Protein AF-A0A1V5PJY4-F1 (afdb_monomer_lite)

pLDDT: mean 82.89, std 11.98, range [41.44, 97.06]

Foldseek 3Di:
DCLCVVLVHDDDDPPDDPVSVVVSVVSVVVVVVCVVCVLVVLLVVLLVLLCLLQVHDSVCQLPPQLLLLVVCQVPDPDPLLNLLSVLSNDPVDDPSVSSQSNLCSLLVHGSVPDDPVSSVSSSVSSNVSSVVSLVSSVPPPPPPRPPFWDWDWDWDQDPVRDIDIHIDTHGPVCVVVVVVVVVVVCVVCVPPPVVVVVVVNVVCCVVRVVD

Secondary structure (DSSP, 8-state):
--HHHHTT-PPP-TT--HHHHHHHHHHHHHHHHHHHHHHHHHHHHHHHHHHHHHT--TTTHHHHHHHHHHTTTTT--SHHHHHHHHHHT--SS-HHHHHHHHHHHHHTS-GGG--HHHHHHHHHHHHHHHHHHHHHHHT-TT---SSSEEEEEEEEE-TTS-EEEEEEEEEHHHHHHHHHHHHHHHHHHTT-HHHHHHHHHHHHHHHHT--

Radius of gyration: 24.3 Å; chains: 1; bounding box: 60×33×75 Å

Sequence (211 aa):
MEIPKALGFPAIDENLEEEKIKSFKDKLVKTIQELNTAYEKLISECRQYICNAFSIESSELKQRFPMRARFLQDKCVERHLTRVVFAAMDDNQDEKGWLEGLVMVISDKPASSWSDEDLLVFENNLAHLSRKFINLEALQKNYSPGDGFDVRRITLTRPDGTEVNQMVWIEEKYKKDADNIIEEILKKTGGNKQLHQTLIAGLAEKILKSV

Structure (mmCIF, N/CA/C/O backbone):
data_AF-A0A1V5PJY4-F1
#
_entry.id   AF-A0A1V5PJY4-F1
#
loop_
_atom_site.group_PDB
_atom_site.id
_atom_site.type_symbol
_atom_site.label_atom_id
_atom_site.label_alt_id
_atom_site.label_comp_id
_atom_site.label_asym_id
_atom_site.label_entity_id
_atom_site.label_seq_id
_atom_site.pdbx_PDB_ins_code
_atom_site.Cartn_x
_atom_site.Cartn_y
_atom_site.Cartn_z
_atom_site.occupancy
_atom_site.B_iso_or_equiv
_atom_site.auth_seq_id
_atom_site.auth_comp_id
_atom_site.auth_asym_id
_atom_site.auth_atom_id
_atom_site.pdbx_PDB_model_num
AT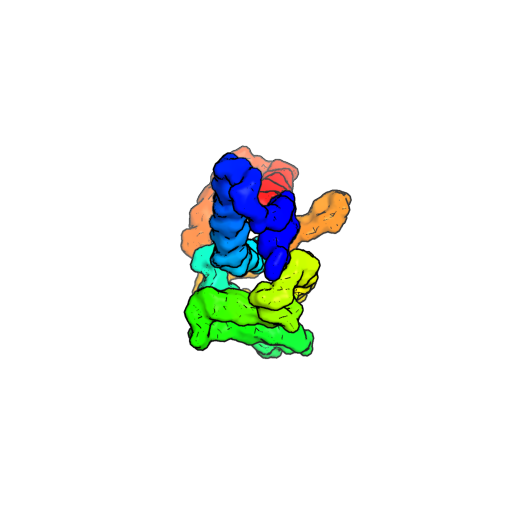OM 1 N N . MET A 1 1 ? -24.476 -4.424 33.244 1.00 48.31 1 MET A N 1
ATOM 2 C CA . MET A 1 1 ? -23.615 -4.502 34.448 1.00 48.31 1 MET A CA 1
ATOM 3 C C . MET A 1 1 ? -22.204 -5.056 34.153 1.00 48.31 1 MET A C 1
ATOM 5 O O . MET A 1 1 ? -21.526 -5.471 35.081 1.00 48.31 1 MET A O 1
ATOM 9 N N . GLU A 1 2 ? -21.699 -5.029 32.908 1.00 63.69 2 GLU A N 1
ATOM 10 C CA . GLU A 1 2 ? -20.466 -5.777 32.558 1.00 63.69 2 GLU A CA 1
ATOM 11 C C . GLU A 1 2 ? -19.230 -4.929 32.224 1.00 63.69 2 GLU A C 1
ATOM 13 O O . GLU A 1 2 ? -18.128 -5.463 32.168 1.00 63.69 2 GLU A O 1
ATOM 18 N N . ILE A 1 3 ? -19.371 -3.608 32.076 1.00 67.56 3 ILE A N 1
ATOM 19 C CA . ILE A 1 3 ? -18.264 -2.719 31.678 1.00 67.56 3 ILE A CA 1
ATOM 20 C C . ILE A 1 3 ? -17.086 -2.742 32.680 1.00 67.56 3 ILE A C 1
ATOM 22 O O . ILE A 1 3 ? -15.944 -2.825 32.227 1.00 67.56 3 ILE A O 1
ATOM 26 N N . PRO A 1 4 ? -17.299 -2.760 34.018 1.00 71.12 4 PRO A N 1
ATOM 27 C CA . PRO A 1 4 ? -16.194 -2.899 34.973 1.00 71.12 4 PRO A CA 1
ATOM 28 C C . PRO A 1 4 ? -15.407 -4.198 34.792 1.00 71.12 4 PRO A C 1
ATOM 30 O O . PRO A 1 4 ? -14.181 -4.167 34.704 1.00 71.12 4 PRO A O 1
ATOM 33 N N . LYS A 1 5 ? -16.113 -5.324 34.627 1.00 74.75 5 LYS A N 1
ATOM 34 C CA . LYS A 1 5 ? -15.497 -6.641 34.425 1.00 74.75 5 LYS A CA 1
ATOM 35 C C . LYS A 1 5 ? -14.733 -6.721 33.103 1.00 74.75 5 LYS A C 1
ATOM 37 O O . LYS A 1 5 ? -13.628 -7.250 33.089 1.00 74.75 5 LYS A O 1
ATOM 42 N N . ALA A 1 6 ? -15.275 -6.149 32.026 1.00 72.44 6 ALA A N 1
ATOM 43 C CA . ALA A 1 6 ? -14.613 -6.092 30.720 1.00 72.44 6 ALA A CA 1
ATOM 44 C C . ALA A 1 6 ? -13.295 -5.294 30.750 1.00 72.44 6 ALA A C 1
ATOM 46 O O . ALA A 1 6 ? -12.365 -5.605 30.014 1.00 72.44 6 ALA A O 1
ATOM 47 N N . LEU A 1 7 ? -13.180 -4.301 31.639 1.00 72.31 7 LEU A N 1
ATOM 48 C CA . LEU A 1 7 ? -11.957 -3.511 31.835 1.00 72.31 7 LEU A CA 1
ATOM 49 C C . LEU A 1 7 ? -10.981 -4.125 32.861 1.00 72.31 7 LEU A C 1
ATOM 51 O O . LEU A 1 7 ? -9.891 -3.577 33.088 1.00 72.31 7 LEU A O 1
ATOM 55 N N . GLY A 1 8 ? -11.342 -5.276 33.441 1.00 74.75 8 GLY A N 1
ATOM 56 C CA . GLY A 1 8 ? -10.551 -6.013 34.428 1.00 74.75 8 GLY A CA 1
ATOM 57 C C . GLY A 1 8 ? -10.740 -5.545 35.873 1.00 74.75 8 GLY A C 1
ATOM 58 O O . GLY A 1 8 ? -9.892 -5.838 36.712 1.00 74.75 8 GLY A O 1
ATOM 59 N N . PHE A 1 9 ? -11.816 -4.814 36.173 1.00 74.25 9 PHE A N 1
ATOM 60 C CA . PHE A 1 9 ? -12.126 -4.331 37.518 1.00 74.25 9 PHE A CA 1
ATOM 61 C C . PHE A 1 9 ? -13.255 -5.144 38.174 1.00 74.25 9 PHE A C 1
ATOM 63 O O . PHE A 1 9 ? -14.155 -5.638 37.482 1.00 74.25 9 PHE A O 1
ATOM 70 N N . PRO A 1 10 ? -13.243 -5.278 39.516 1.00 71.31 10 PRO A N 1
ATOM 71 C CA . PRO A 1 10 ? -14.382 -5.814 40.254 1.00 71.31 10 PRO A CA 1
ATOM 72 C C . PRO A 1 10 ? -15.626 -4.932 40.058 1.00 71.31 10 PRO A C 1
ATOM 74 O O . PRO A 1 10 ? -15.541 -3.795 39.589 1.00 71.31 10 PRO A O 1
ATOM 77 N N . ALA A 1 11 ? -16.801 -5.470 40.395 1.00 72.75 11 ALA A N 1
ATOM 78 C CA . ALA A 1 11 ? -18.030 -4.682 40.378 1.00 72.75 11 ALA A CA 1
ATOM 79 C C . ALA A 1 11 ? -17.861 -3.457 41.289 1.00 72.75 11 ALA A C 1
ATOM 81 O O . ALA A 1 11 ? -17.343 -3.579 42.395 1.00 72.75 11 ALA A O 1
ATOM 82 N N . ILE A 1 12 ? -18.262 -2.286 40.796 1.00 68.12 12 ILE A N 1
ATOM 83 C CA . ILE A 1 12 ? -18.193 -1.047 41.571 1.00 68.12 12 ILE A CA 1
ATOM 84 C C . ILE A 1 12 ? -19.242 -1.153 42.682 1.00 68.12 12 ILE A C 1
ATOM 86 O O . ILE A 1 12 ? -20.429 -1.281 42.379 1.00 68.12 12 ILE A O 1
ATOM 90 N N . ASP A 1 13 ? -18.799 -1.132 43.936 1.00 71.50 13 ASP A N 1
ATOM 91 C CA . ASP A 1 13 ? -19.643 -1.090 45.131 1.00 71.50 13 ASP A CA 1
ATOM 92 C C . ASP A 1 13 ? -19.380 0.193 45.944 1.00 71.50 13 ASP A C 1
ATOM 94 O O . ASP A 1 13 ? -18.481 0.974 45.625 1.00 71.50 13 ASP A O 1
ATOM 98 N N . GLU A 1 14 ? -20.189 0.437 46.977 1.00 65.44 14 GLU A N 1
ATOM 99 C CA . GLU A 1 14 ? -20.082 1.629 47.836 1.00 65.44 14 GLU A CA 1
ATOM 100 C C . GLU A 1 14 ? -18.819 1.641 48.728 1.00 65.44 14 GLU A C 1
ATOM 102 O O . GLU A 1 14 ? -18.505 2.673 49.314 1.00 65.44 14 GLU A O 1
ATOM 107 N N . ASN A 1 15 ? -18.070 0.532 48.805 1.00 66.19 15 ASN A N 1
ATOM 108 C CA . ASN A 1 15 ? -16.853 0.378 49.612 1.00 66.19 15 ASN A CA 1
ATOM 109 C C . ASN A 1 15 ? -15.565 0.393 48.768 1.00 66.19 15 ASN A C 1
ATOM 111 O O . ASN A 1 15 ? -14.482 0.076 49.273 1.00 66.19 15 ASN A O 1
ATOM 115 N N . LEU A 1 16 ? -15.655 0.736 47.481 1.00 67.12 16 LEU A N 1
ATOM 116 C CA . LEU A 1 16 ? -14.504 0.737 46.590 1.00 67.12 16 LEU A CA 1
ATOM 117 C C . LEU A 1 16 ? -13.557 1.898 46.928 1.00 67.12 16 LEU A C 1
ATOM 119 O O . LEU A 1 16 ? -13.953 3.062 46.932 1.00 67.12 16 LEU A O 1
ATOM 123 N N . GLU A 1 17 ? -12.284 1.577 47.162 1.00 77.81 17 GLU A N 1
ATOM 124 C CA . GLU A 1 17 ? -11.230 2.571 47.393 1.00 77.81 17 GLU A CA 1
ATOM 125 C C . GLU A 1 17 ? -11.208 3.627 46.276 1.00 77.81 17 GLU A C 1
ATOM 127 O O . GLU A 1 17 ? -11.242 3.305 45.083 1.00 77.81 17 GLU A O 1
ATOM 132 N N . GLU A 1 18 ? -11.084 4.895 46.667 1.00 75.69 18 GLU A N 1
ATOM 133 C CA . GLU A 1 18 ? -11.098 6.057 45.768 1.00 75.69 18 GLU A CA 1
ATOM 134 C C . GLU A 1 18 ? -10.044 5.941 44.644 1.00 75.69 18 GLU A C 1
ATOM 136 O O . GLU A 1 18 ? -10.269 6.338 43.497 1.00 75.69 18 GLU A O 1
ATOM 141 N N . GLU A 1 19 ? -8.916 5.292 44.943 1.00 78.62 19 GLU A N 1
ATOM 142 C CA . GLU A 1 19 ? -7.826 5.009 44.006 1.00 78.62 19 GLU A CA 1
ATOM 143 C C . GLU A 1 19 ? -8.228 4.004 42.904 1.00 78.62 19 GLU A C 1
ATOM 145 O O . GLU A 1 19 ? -7.882 4.185 41.732 1.00 78.62 19 GLU A O 1
ATOM 150 N N . LYS A 1 20 ? -9.046 2.992 43.234 1.00 76.44 20 LYS A N 1
ATOM 151 C CA . LYS A 1 20 ? -9.594 2.021 42.265 1.00 76.44 20 LYS A CA 1
ATOM 152 C C . LYS A 1 20 ? -10.660 2.651 41.373 1.00 76.44 20 LYS A C 1
ATOM 154 O O . LYS A 1 20 ? -10.699 2.353 40.180 1.00 76.44 20 LYS A O 1
ATOM 159 N N . ILE A 1 21 ? -11.476 3.557 41.917 1.00 79.56 21 ILE A N 1
ATOM 160 C CA . ILE A 1 21 ? -12.458 4.332 41.141 1.00 79.56 21 ILE A CA 1
ATOM 161 C C . ILE A 1 21 ? -11.741 5.232 40.127 1.00 79.56 21 ILE A C 1
ATOM 163 O O . ILE A 1 21 ? -12.130 5.288 38.956 1.00 79.56 21 ILE A O 1
ATOM 167 N N . LYS A 1 22 ? -10.659 5.897 40.547 1.00 82.81 22 LYS A N 1
ATOM 168 C CA . LYS A 1 22 ? -9.842 6.735 39.663 1.00 82.81 22 LYS A CA 1
ATOM 169 C C . LYS A 1 22 ? -9.173 5.913 38.558 1.00 82.81 22 LYS A C 1
ATOM 171 O O . LYS A 1 22 ? -9.307 6.261 37.389 1.00 82.81 22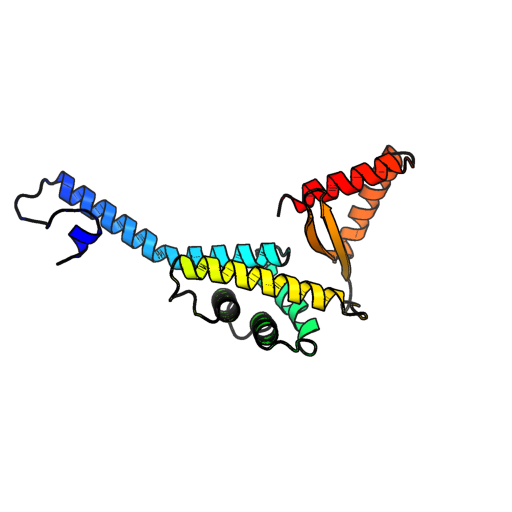 LYS A O 1
ATOM 176 N N . SER A 1 23 ? -8.557 4.781 38.902 1.00 82.12 23 SER A N 1
ATOM 177 C CA . SER A 1 23 ? -7.947 3.868 37.924 1.00 82.12 23 SER A CA 1
ATOM 178 C C . SER A 1 23 ? -8.962 3.315 36.912 1.00 82.12 23 SER A C 1
ATOM 180 O O . SER A 1 23 ? -8.678 3.262 35.713 1.00 82.12 23 SER A O 1
ATOM 182 N N . PHE A 1 24 ? -10.172 2.966 37.366 1.00 80.81 24 PHE A N 1
ATOM 183 C CA . PHE A 1 24 ? -11.266 2.553 36.485 1.00 80.81 24 PHE A CA 1
ATOM 184 C C . PHE A 1 24 ? -11.659 3.666 35.510 1.00 80.81 24 PHE A C 1
ATOM 186 O O . PHE A 1 24 ? -11.752 3.421 34.307 1.00 80.81 24 PHE A O 1
ATOM 193 N N . LYS A 1 25 ? -11.847 4.893 36.013 1.00 83.44 25 LYS A N 1
ATOM 194 C CA . LYS A 1 25 ? -12.182 6.057 35.185 1.00 83.44 25 LYS A CA 1
ATOM 195 C C . LYS A 1 25 ? -11.102 6.323 34.138 1.00 83.44 25 LYS A C 1
ATOM 197 O O . LYS A 1 25 ? -11.434 6.498 32.969 1.00 83.44 25 LYS A O 1
ATOM 202 N N . ASP A 1 26 ? -9.833 6.305 34.534 1.00 86.00 26 ASP A N 1
ATOM 203 C CA . ASP A 1 26 ? -8.709 6.551 33.629 1.00 86.00 26 ASP A CA 1
ATOM 204 C C . ASP A 1 26 ? -8.625 5.473 32.539 1.00 86.00 26 ASP A C 1
ATOM 206 O O . ASP A 1 26 ? -8.470 5.789 31.357 1.00 86.00 26 ASP A O 1
ATOM 210 N N . LYS A 1 27 ? -8.804 4.197 32.905 1.00 85.12 27 LYS A N 1
ATOM 211 C CA . LYS A 1 27 ? -8.788 3.090 31.942 1.00 85.12 27 LYS A CA 1
ATOM 212 C C . LYS A 1 27 ? -9.995 3.120 31.005 1.00 85.12 27 LYS A C 1
ATOM 214 O O . LYS A 1 27 ? -9.825 2.896 29.813 1.00 85.12 27 LYS A O 1
ATOM 219 N N . LEU A 1 28 ? -11.181 3.471 31.501 1.00 84.12 28 LEU A N 1
ATOM 220 C CA . LEU A 1 28 ? -12.380 3.656 30.681 1.00 84.12 28 LEU A CA 1
ATOM 221 C C . LEU A 1 28 ? -12.195 4.791 29.666 1.00 84.12 28 LEU A C 1
ATOM 223 O O . LEU A 1 28 ? -12.474 4.603 28.484 1.00 84.12 28 LEU A O 1
ATOM 227 N N . VAL A 1 29 ? -11.700 5.952 30.107 1.00 85.94 29 VAL A N 1
ATOM 228 C CA . VAL A 1 29 ? -11.423 7.092 29.218 1.00 85.94 29 VAL A CA 1
ATOM 229 C C . VAL A 1 29 ? -10.407 6.695 28.152 1.00 85.94 29 VAL A C 1
ATOM 231 O O . VAL A 1 29 ? -10.632 6.965 26.973 1.00 85.94 29 VAL A O 1
ATOM 234 N N . LYS A 1 30 ? -9.332 6.002 28.544 1.00 85.06 30 LYS A N 1
ATOM 235 C CA . LYS A 1 30 ? -8.309 5.523 27.614 1.00 85.06 30 LYS A CA 1
ATOM 236 C C . LYS A 1 30 ? -8.884 4.555 26.578 1.00 85.06 30 LYS A C 1
ATOM 238 O O . LYS A 1 30 ? -8.676 4.761 25.389 1.00 85.06 30 LYS A O 1
ATOM 243 N N . THR A 1 31 ? -9.657 3.556 27.001 1.00 80.81 31 THR A N 1
ATOM 244 C CA . THR A 1 31 ? -10.280 2.593 26.082 1.00 80.81 31 THR A CA 1
ATOM 245 C C . THR A 1 31 ? -11.275 3.268 25.135 1.00 80.81 31 THR A C 1
ATOM 247 O O . THR A 1 31 ? -11.298 2.947 23.953 1.00 80.81 31 THR A O 1
ATOM 250 N N . ILE A 1 32 ? -12.059 4.246 25.602 1.00 79.19 32 ILE A N 1
ATOM 251 C CA . ILE A 1 32 ? -12.963 5.017 24.731 1.00 79.19 32 ILE A CA 1
ATOM 252 C C . ILE A 1 32 ? -12.170 5.839 23.706 1.00 79.19 32 ILE A C 1
ATOM 254 O O . ILE A 1 32 ? -12.542 5.884 22.538 1.00 79.19 32 ILE A O 1
ATOM 258 N N . GLN A 1 33 ? -11.068 6.473 24.113 1.00 79.56 33 GLN A N 1
ATOM 259 C CA . GLN A 1 33 ? -10.192 7.209 23.194 1.00 79.56 33 GLN A CA 1
ATOM 260 C C . GLN A 1 33 ? -9.527 6.286 22.162 1.00 79.56 33 GLN A C 1
ATOM 262 O O . GLN A 1 33 ? -9.438 6.636 20.983 1.00 79.56 33 GLN A O 1
ATOM 267 N N . GLU A 1 34 ? -9.084 5.102 22.585 1.00 78.12 34 GLU A N 1
ATOM 268 C CA . GLU A 1 34 ? -8.541 4.075 21.694 1.00 78.12 34 GLU A CA 1
ATOM 269 C C . GLU A 1 34 ? -9.596 3.623 20.682 1.00 78.12 34 GLU A C 1
ATOM 271 O O . GLU A 1 34 ? -9.330 3.676 19.485 1.00 78.12 34 GLU A O 1
ATOM 276 N N . LEU A 1 35 ? -10.814 3.298 21.125 1.00 78.38 35 LEU A N 1
ATOM 277 C CA . LEU A 1 35 ? -11.925 2.919 20.245 1.00 78.38 35 LEU A CA 1
ATOM 278 C C . LEU A 1 35 ? -12.296 4.031 19.257 1.00 78.38 35 LEU A C 1
ATOM 280 O O . LEU A 1 35 ? -12.481 3.762 18.073 1.00 78.38 35 LEU A O 1
ATOM 284 N N . ASN A 1 36 ? -12.344 5.284 19.719 1.00 77.12 36 ASN A N 1
ATOM 285 C CA . ASN A 1 36 ? -12.667 6.433 18.870 1.00 77.12 36 ASN A CA 1
ATOM 286 C C . ASN A 1 36 ? -11.633 6.665 17.760 1.00 77.12 36 ASN A C 1
ATOM 288 O O . ASN A 1 36 ? -11.980 7.213 16.720 1.00 77.12 36 ASN A O 1
ATOM 292 N N . THR A 1 37 ? -10.374 6.263 17.968 1.00 85.38 37 THR A N 1
ATOM 293 C CA . THR A 1 37 ? -9.287 6.471 16.992 1.00 85.38 37 THR A CA 1
ATOM 294 C C . THR A 1 37 ? -8.890 5.206 16.235 1.00 85.38 37 THR A C 1
ATOM 296 O O . THR A 1 37 ? -8.170 5.297 15.243 1.00 85.38 37 THR A O 1
ATOM 299 N N . ALA A 1 38 ? -9.352 4.029 16.665 1.00 85.31 38 ALA A N 1
ATOM 300 C CA . ALA A 1 38 ? -8.981 2.745 16.075 1.00 85.31 38 ALA A CA 1
ATOM 301 C C . ALA A 1 38 ? -9.347 2.662 14.590 1.00 85.31 38 ALA A C 1
ATOM 303 O O . ALA A 1 38 ? -8.525 2.251 13.776 1.00 85.31 38 ALA A O 1
ATOM 304 N N . TYR A 1 39 ? -10.547 3.120 14.222 1.00 88.25 39 TYR A N 1
ATOM 305 C CA . TYR A 1 39 ? -10.994 3.079 12.831 1.00 88.25 39 TYR A CA 1
ATOM 306 C C . TYR A 1 39 ? -10.138 3.965 11.914 1.00 88.25 39 TYR A C 1
ATOM 308 O O . TYR A 1 39 ? -9.711 3.535 10.847 1.00 88.25 39 TYR A O 1
ATOM 316 N N . GLU A 1 40 ? -9.825 5.189 12.344 1.00 89.25 40 GLU A N 1
ATOM 317 C CA . GLU A 1 40 ? -8.987 6.101 11.557 1.00 89.25 40 GLU A CA 1
ATOM 318 C C . GLU A 1 40 ? -7.556 5.575 11.406 1.00 89.25 40 GLU A C 1
ATOM 320 O O . GLU A 1 40 ? -6.964 5.693 10.331 1.00 89.25 40 GLU A O 1
ATOM 325 N N . LYS A 1 41 ? -7.019 4.937 12.454 1.00 91.06 41 LYS A N 1
ATOM 326 C CA . LYS A 1 41 ? -5.720 4.256 12.398 1.00 91.06 41 LYS A CA 1
ATOM 327 C C . LYS A 1 41 ? -5.736 3.098 11.407 1.00 91.06 41 LYS A C 1
ATOM 329 O O . LYS A 1 41 ? -4.864 3.062 10.549 1.00 91.06 41 LYS A O 1
ATOM 334 N N . LEU A 1 42 ? -6.753 2.237 11.453 1.00 93.19 42 LEU A N 1
ATOM 335 C CA . LEU A 1 42 ? -6.902 1.113 10.525 1.00 93.19 42 LEU A CA 1
ATOM 336 C C . LEU A 1 42 ? -6.920 1.581 9.062 1.00 93.19 42 LEU A C 1
ATOM 338 O O . LEU A 1 42 ? -6.212 1.035 8.218 1.00 93.19 42 LEU A O 1
ATOM 342 N N . ILE A 1 43 ? -7.700 2.620 8.753 1.00 94.81 43 ILE A N 1
ATOM 343 C CA . ILE A 1 43 ? -7.760 3.179 7.395 1.00 94.81 43 ILE A CA 1
ATOM 344 C C . ILE A 1 43 ? -6.407 3.781 6.979 1.00 94.81 43 ILE A C 1
ATOM 346 O O . ILE A 1 43 ? -5.979 3.609 5.836 1.00 94.81 43 ILE A O 1
ATOM 350 N N . SER A 1 44 ? -5.705 4.445 7.901 1.00 93.56 44 SER A N 1
ATOM 351 C CA . SER A 1 44 ? -4.353 4.967 7.664 1.00 93.56 44 SER A CA 1
ATOM 352 C C . SER A 1 44 ? -3.327 3.851 7.412 1.00 93.56 44 SER A C 1
ATOM 354 O O . SER A 1 44 ? -2.513 3.958 6.497 1.00 93.56 44 SER A O 1
ATOM 356 N N . GLU A 1 45 ? -3.390 2.748 8.156 1.00 94.19 45 GLU A N 1
ATOM 357 C CA . GLU A 1 45 ? -2.545 1.567 7.943 1.00 94.19 45 GLU A CA 1
ATOM 358 C C . GLU A 1 45 ? -2.822 0.927 6.578 1.00 94.19 45 GLU A C 1
ATOM 360 O O . GLU A 1 45 ? -1.896 0.713 5.794 1.00 94.19 45 GLU A O 1
ATOM 365 N N . CYS A 1 46 ? -4.098 0.741 6.222 1.00 95.88 46 CYS A N 1
ATOM 366 C CA . CYS A 1 46 ? -4.495 0.241 4.905 1.00 95.88 46 CYS A CA 1
ATOM 367 C C . CYS A 1 46 ? -3.956 1.119 3.768 1.00 95.88 46 CYS A C 1
ATOM 369 O O . CYS A 1 46 ? -3.474 0.599 2.759 1.00 95.88 46 CYS A O 1
ATOM 371 N N . ARG A 1 47 ? -3.984 2.450 3.932 1.00 96.12 47 ARG A N 1
ATOM 372 C CA . ARG A 1 47 ? -3.366 3.381 2.978 1.00 96.12 47 ARG A CA 1
ATOM 373 C C . ARG A 1 47 ? -1.885 3.084 2.798 1.00 96.12 47 ARG A C 1
ATOM 375 O O . ARG A 1 47 ? -1.439 3.017 1.656 1.00 96.12 47 ARG A O 1
ATOM 382 N N . GLN A 1 48 ? -1.134 2.919 3.886 1.00 94.56 48 GLN A N 1
ATOM 383 C CA . GLN A 1 48 ? 0.304 2.655 3.806 1.00 94.56 48 GLN A CA 1
ATOM 384 C C . GLN A 1 48 ? 0.596 1.322 3.125 1.00 94.56 48 GLN A C 1
ATOM 386 O O . GLN A 1 48 ? 1.452 1.263 2.246 1.00 94.56 48 GLN A O 1
ATOM 391 N N . TYR A 1 49 ? -0.177 0.279 3.427 1.00 93.38 49 TYR A N 1
ATOM 392 C CA . TYR A 1 49 ? -0.042 -0.998 2.734 1.00 93.38 49 TYR A CA 1
ATOM 393 C C . TYR A 1 49 ? -0.271 -0.872 1.227 1.00 93.38 49 TYR A C 1
ATOM 395 O O . TYR A 1 49 ? 0.521 -1.395 0.444 1.00 93.38 49 TYR A O 1
ATOM 403 N N . ILE A 1 50 ? -1.307 -0.141 0.802 1.00 95.25 50 ILE A N 1
ATOM 404 C CA . ILE A 1 50 ? -1.572 0.112 -0.623 1.00 95.25 50 ILE A CA 1
ATOM 405 C C . ILE A 1 50 ? -0.421 0.917 -1.245 1.00 95.25 50 ILE A C 1
ATOM 407 O O . ILE A 1 50 ? 0.076 0.553 -2.310 1.00 95.25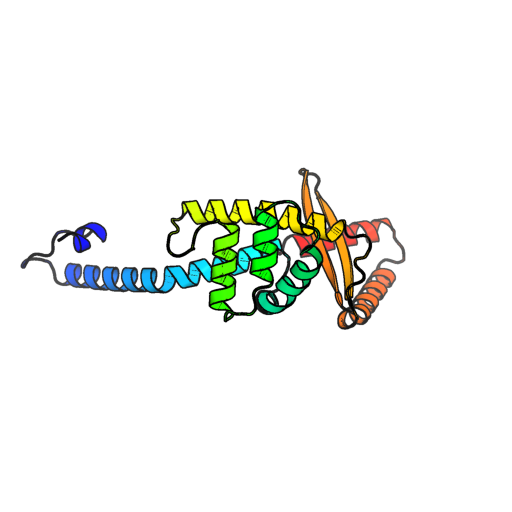 50 ILE A O 1
ATOM 411 N N . CYS A 1 51 ? 0.038 1.977 -0.578 1.00 92.00 51 CYS A N 1
ATOM 412 C CA . CYS A 1 51 ? 1.157 2.802 -1.039 1.00 92.00 51 CYS A CA 1
ATOM 413 C C . CYS A 1 51 ? 2.417 1.965 -1.268 1.00 92.00 51 CYS A C 1
ATOM 415 O O . CYS A 1 51 ? 3.001 2.028 -2.350 1.00 92.00 51 CYS A O 1
ATOM 417 N N . ASN A 1 52 ? 2.777 1.116 -0.307 1.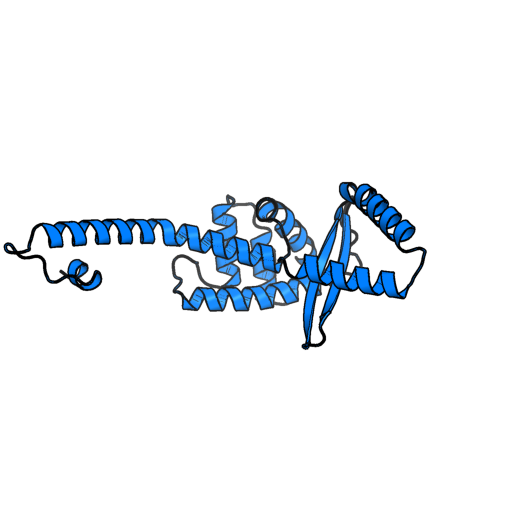00 85.81 52 ASN A N 1
ATOM 418 C CA . ASN A 1 52 ? 3.942 0.241 -0.398 1.00 85.81 52 ASN A CA 1
ATOM 419 C C . ASN A 1 52 ? 3.772 -0.794 -1.517 1.00 85.81 52 ASN A C 1
ATOM 421 O O . ASN A 1 52 ? 4.663 -0.957 -2.352 1.00 85.81 52 ASN A O 1
ATOM 425 N N . ALA A 1 53 ? 2.599 -1.432 -1.602 1.00 87.75 53 ALA A N 1
ATOM 426 C CA . ALA A 1 53 ? 2.301 -2.449 -2.610 1.00 87.75 53 ALA A CA 1
ATOM 427 C C . ALA A 1 53 ? 2.374 -1.920 -4.052 1.00 87.75 53 ALA A C 1
ATOM 429 O O . ALA A 1 53 ? 2.687 -2.682 -4.967 1.00 87.75 53 ALA A O 1
ATOM 430 N N . PHE A 1 54 ? 2.090 -0.633 -4.262 1.00 86.62 54 PHE A N 1
ATOM 431 C CA . PHE A 1 54 ? 2.154 0.009 -5.576 1.00 86.62 54 PHE A CA 1
ATOM 432 C C . PHE A 1 54 ? 3.359 0.943 -5.755 1.00 86.62 54 PHE A C 1
ATOM 434 O O . PHE A 1 54 ? 3.525 1.487 -6.850 1.00 86.62 54 PHE A O 1
ATOM 441 N N . SER A 1 55 ? 4.199 1.107 -4.730 1.00 84.00 55 SER A N 1
ATOM 442 C CA . SER A 1 55 ? 5.317 2.060 -4.685 1.00 84.00 55 SER A CA 1
ATOM 443 C C . SER A 1 55 ? 4.892 3.496 -5.029 1.00 84.00 55 SER A C 1
ATOM 445 O O . SER A 1 55 ? 5.488 4.146 -5.888 1.00 84.00 55 SER A O 1
ATOM 447 N N . ILE A 1 56 ? 3.814 3.967 -4.399 1.00 85.88 56 ILE A N 1
ATOM 448 C CA . ILE A 1 56 ? 3.255 5.316 -4.570 1.00 85.88 56 ILE A CA 1
ATOM 449 C C . ILE A 1 56 ? 3.421 6.084 -3.258 1.00 85.88 56 ILE A C 1
ATOM 451 O O . ILE A 1 56 ? 3.185 5.527 -2.190 1.00 85.88 56 ILE A O 1
ATOM 455 N N . GLU A 1 57 ? 3.789 7.363 -3.321 1.00 85.62 57 GLU A N 1
ATOM 456 C CA . GLU A 1 57 ? 3.806 8.211 -2.129 1.00 85.62 57 GLU A CA 1
ATOM 457 C C . GLU A 1 57 ? 2.387 8.437 -1.588 1.00 85.62 57 GLU A C 1
ATOM 459 O O . GLU A 1 57 ? 1.434 8.645 -2.339 1.00 85.62 57 GLU A O 1
ATOM 464 N N . SER A 1 58 ? 2.239 8.447 -0.262 1.00 87.00 58 SER A N 1
ATOM 465 C CA . SER A 1 58 ? 0.929 8.546 0.402 1.00 87.00 58 SER A CA 1
ATOM 466 C C . SER A 1 58 ? 0.116 9.789 0.004 1.00 87.00 58 SER A C 1
ATOM 468 O O . SER A 1 58 ? -1.106 9.706 -0.140 1.00 87.00 58 SER A O 1
ATOM 470 N N . SER A 1 59 ? 0.794 10.915 -0.246 1.00 87.44 59 SER A N 1
ATOM 471 C CA . SER A 1 59 ? 0.220 12.180 -0.736 1.00 87.44 59 SER A CA 1
ATOM 472 C C . SER A 1 59 ? -0.267 12.116 -2.186 1.00 87.44 59 SER A C 1
ATOM 474 O O . SER A 1 59 ? -1.144 12.881 -2.580 1.00 87.44 59 SER A O 1
ATOM 476 N N . GLU A 1 60 ? 0.292 11.214 -2.989 1.00 87.75 60 GLU A N 1
ATOM 477 C CA . GLU A 1 60 ? 0.006 11.089 -4.418 1.00 87.75 60 GLU A CA 1
ATOM 478 C C . GLU A 1 60 ? -0.961 9.942 -4.728 1.00 87.75 60 GLU A C 1
ATOM 480 O O . GLU A 1 60 ? -1.386 9.790 -5.877 1.00 87.75 60 GLU A O 1
ATOM 485 N N . LEU A 1 61 ? -1.340 9.139 -3.726 1.00 91.62 61 LEU A N 1
ATOM 486 C CA . LEU A 1 61 ? -2.133 7.924 -3.905 1.00 91.62 61 LEU A CA 1
ATOM 487 C C . LEU A 1 61 ? -3.423 8.174 -4.707 1.00 91.62 61 LEU A C 1
ATOM 489 O O . LEU A 1 61 ? -3.664 7.487 -5.703 1.00 91.62 61 LEU A O 1
ATOM 493 N N . LYS A 1 62 ? -4.209 9.195 -4.335 1.00 90.06 62 LYS A N 1
ATOM 494 C CA . LYS A 1 62 ? -5.476 9.538 -5.010 1.00 90.06 62 LYS A CA 1
ATOM 495 C C . LYS A 1 62 ? -5.284 10.118 -6.420 1.00 90.06 62 LYS A C 1
ATOM 497 O O . LYS A 1 62 ? -6.227 10.129 -7.199 1.00 90.06 62 LYS A O 1
ATOM 502 N N . GLN A 1 63 ? -4.087 10.580 -6.784 1.00 86.88 63 GLN A N 1
ATOM 503 C CA . GLN A 1 63 ? -3.807 11.076 -8.138 1.00 86.88 63 GLN A CA 1
ATOM 504 C C . GLN A 1 63 ? -3.225 9.979 -9.032 1.00 86.88 63 GLN A C 1
ATOM 506 O O . GLN A 1 63 ? -3.717 9.749 -10.136 1.00 86.88 63 GLN A O 1
ATOM 511 N N . ARG A 1 64 ? -2.203 9.261 -8.552 1.00 86.56 64 ARG A N 1
ATOM 512 C CA . ARG A 1 64 ? -1.459 8.281 -9.355 1.00 86.56 64 ARG A CA 1
ATOM 513 C C . ARG A 1 64 ? -2.193 6.959 -9.517 1.00 86.56 64 ARG A C 1
ATOM 515 O O . ARG A 1 64 ? -2.151 6.375 -10.599 1.00 86.56 64 ARG A O 1
ATOM 522 N N . PHE A 1 65 ? -2.866 6.466 -8.477 1.00 91.56 65 PHE A N 1
ATOM 523 C CA . PHE A 1 65 ? -3.489 5.145 -8.550 1.00 91.56 65 PHE A CA 1
ATOM 524 C C . PHE A 1 65 ? -4.647 5.064 -9.566 1.00 91.56 65 PHE A C 1
ATOM 526 O O . PHE A 1 65 ? -4.623 4.144 -10.390 1.00 91.56 65 PHE A O 1
ATOM 533 N N . PRO A 1 66 ? -5.580 6.039 -9.641 1.00 90.69 66 PRO A N 1
ATOM 534 C CA . PRO A 1 66 ? -6.600 6.054 -10.692 1.00 90.69 66 PRO A CA 1
ATOM 535 C C . PRO A 1 66 ? -6.008 6.117 -12.105 1.00 90.69 66 PRO A C 1
ATOM 537 O O . PRO A 1 66 ? -6.503 5.450 -13.011 1.00 90.69 66 PRO A O 1
ATOM 540 N N . MET A 1 67 ? -4.934 6.894 -12.310 1.00 86.31 67 MET A N 1
ATOM 541 C CA . MET A 1 67 ? -4.261 6.984 -13.613 1.00 86.31 67 MET A CA 1
ATOM 542 C C . MET A 1 67 ? -3.754 5.616 -14.066 1.00 86.31 67 MET A C 1
ATOM 544 O O . MET A 1 67 ? -3.997 5.227 -15.204 1.00 86.31 67 MET A O 1
ATOM 548 N N . ARG A 1 68 ? -3.118 4.861 -13.162 1.00 86.75 68 ARG A N 1
ATOM 549 C CA . ARG A 1 68 ? -2.665 3.486 -13.424 1.00 86.75 68 ARG A CA 1
ATOM 550 C C . ARG A 1 68 ? -3.831 2.553 -13.729 1.00 86.75 68 ARG A C 1
ATOM 552 O O . ARG A 1 68 ? -3.776 1.784 -14.684 1.00 86.75 68 ARG A O 1
ATOM 559 N N . ALA A 1 69 ? -4.900 2.645 -12.941 1.00 91.00 69 ALA A N 1
ATOM 560 C CA . ALA A 1 69 ? -6.079 1.800 -13.079 1.00 91.00 69 ALA A CA 1
ATOM 561 C C . ALA A 1 69 ? -6.795 1.993 -14.430 1.00 91.00 69 ALA A C 1
ATOM 563 O O . ALA A 1 69 ? -7.188 1.004 -15.049 1.00 91.00 69 ALA A O 1
ATOM 564 N N . ARG A 1 70 ? -6.876 3.229 -14.948 1.00 86.81 70 ARG A N 1
ATOM 565 C CA . ARG A 1 70 ? -7.486 3.536 -16.262 1.00 86.81 70 ARG A CA 1
ATOM 566 C C . ARG A 1 70 ? -6.879 2.741 -17.412 1.00 86.81 70 ARG A C 1
ATOM 568 O O . ARG A 1 70 ? -7.606 2.300 -18.295 1.00 86.81 70 ARG A O 1
ATOM 575 N N . PHE A 1 71 ? -5.573 2.485 -17.385 1.00 81.56 71 PHE A N 1
ATOM 576 C CA . PHE A 1 71 ? -4.919 1.682 -18.424 1.00 81.56 71 PHE A CA 1
ATOM 577 C C . PHE A 1 71 ? -5.346 0.209 -18.415 1.00 81.56 71 PHE A C 1
ATOM 579 O O . PHE A 1 71 ? -5.204 -0.480 -19.427 1.00 81.56 71 PHE A O 1
ATOM 586 N N . LEU A 1 72 ? -5.862 -0.283 -17.287 1.00 86.56 72 LEU A N 1
ATOM 587 C CA . LEU A 1 72 ? -6.258 -1.677 -17.111 1.00 86.56 72 LEU A CA 1
ATOM 588 C C . LEU A 1 72 ? -7.769 -1.909 -17.235 1.00 86.56 72 LEU A C 1
ATOM 590 O O . LEU A 1 72 ? -8.175 -3.069 -17.314 1.00 86.56 72 LEU A O 1
ATOM 594 N N . GLN A 1 73 ? -8.586 -0.849 -17.301 1.00 84.31 73 GLN A N 1
ATOM 595 C CA . GLN A 1 73 ? -10.055 -0.913 -17.289 1.00 84.31 73 GLN A CA 1
ATOM 596 C C . GLN A 1 73 ? -10.630 -1.971 -18.247 1.00 84.31 73 GLN A C 1
ATOM 598 O O . GLN A 1 73 ? -11.424 -2.808 -17.826 1.00 84.31 73 GLN A O 1
ATOM 603 N N . ASP A 1 74 ? -10.167 -1.998 -19.499 1.00 83.31 74 ASP A N 1
ATOM 604 C CA . ASP A 1 74 ? -10.663 -2.921 -20.535 1.00 83.31 74 ASP A CA 1
ATOM 605 C C . ASP A 1 74 ? -9.782 -4.170 -20.723 1.00 83.31 74 ASP A C 1
ATOM 607 O O . ASP A 1 74 ? -9.891 -4.888 -21.722 1.00 83.31 74 ASP A O 1
ATOM 611 N N . LYS A 1 75 ? -8.835 -4.407 -19.809 1.00 81.81 75 LYS A N 1
ATOM 612 C CA . LYS A 1 75 ? -7.831 -5.484 -19.901 1.00 81.81 75 LYS A CA 1
ATOM 613 C C . LYS A 1 75 ? -7.962 -6.517 -18.787 1.00 81.81 75 LYS A C 1
ATOM 615 O O . LYS A 1 75 ? -7.385 -7.601 -18.890 1.00 81.81 75 LYS A O 1
ATOM 620 N N . CYS A 1 76 ? -8.713 -6.208 -17.734 1.00 83.75 76 CYS A N 1
ATOM 621 C CA . CYS A 1 76 ? -8.964 -7.132 -16.639 1.00 83.75 76 CYS A CA 1
ATOM 622 C C . CYS A 1 76 ? -10.028 -8.171 -17.020 1.00 83.75 76 CYS A C 1
ATOM 624 O O . CYS A 1 76 ? -11.162 -7.837 -17.342 1.00 83.75 76 CYS A O 1
ATOM 626 N N . VAL A 1 77 ? -9.663 -9.453 -16.943 1.00 82.19 77 VAL A N 1
ATOM 627 C CA . VAL A 1 77 ? -10.604 -10.580 -17.114 1.00 82.19 77 VAL A CA 1
ATOM 628 C C . VAL A 1 77 ? -11.099 -11.090 -15.757 1.00 82.19 77 VAL A C 1
ATOM 630 O O . VAL A 1 77 ? -12.219 -11.578 -15.618 1.00 82.19 77 VAL A O 1
ATOM 633 N N . GLU A 1 78 ? -10.268 -10.971 -14.722 1.00 89.00 78 GLU A N 1
ATOM 634 C CA . GLU A 1 78 ? -10.612 -11.402 -13.374 1.00 89.00 78 GLU A CA 1
ATOM 635 C C . GLU A 1 78 ? -11.553 -10.407 -12.696 1.00 89.00 78 GLU A C 1
ATOM 637 O O . GLU A 1 78 ? -11.243 -9.221 -12.560 1.00 89.00 78 GLU A O 1
ATOM 642 N N . ARG A 1 79 ? -12.688 -10.910 -12.202 1.00 91.94 79 ARG A N 1
ATOM 643 C CA . ARG A 1 79 ? -13.738 -10.092 -11.585 1.00 91.94 79 ARG A CA 1
ATOM 644 C C . ARG A 1 79 ? -13.232 -9.259 -10.404 1.00 91.94 79 ARG A C 1
ATOM 646 O O . ARG A 1 79 ? -13.599 -8.093 -10.300 1.00 91.94 79 ARG A O 1
ATOM 653 N N . HIS A 1 80 ? -12.416 -9.831 -9.515 1.00 93.81 80 HIS A N 1
ATOM 654 C CA . HIS A 1 80 ? -11.948 -9.118 -8.318 1.00 93.81 80 HIS A CA 1
ATOM 655 C C . HIS A 1 80 ? -11.016 -7.964 -8.679 1.00 93.81 80 HIS A C 1
ATOM 657 O O . HIS A 1 80 ? -11.271 -6.830 -8.285 1.00 93.81 80 HIS A O 1
ATOM 663 N N . LEU A 1 81 ? -10.018 -8.223 -9.526 1.00 93.69 81 LEU A N 1
ATOM 664 C CA . LEU A 1 81 ? -9.122 -7.183 -10.026 1.00 93.69 81 LEU A CA 1
ATOM 665 C C . LEU A 1 81 ? -9.881 -6.087 -10.784 1.00 93.69 81 LEU A C 1
ATOM 667 O O . LEU A 1 81 ? -9.602 -4.909 -10.598 1.00 93.69 81 LEU A O 1
ATOM 671 N N . THR A 1 82 ? -10.878 -6.470 -11.584 1.00 94.38 82 THR A N 1
ATOM 672 C CA . THR A 1 82 ? -11.745 -5.522 -12.297 1.00 94.38 82 THR A CA 1
ATOM 673 C C . THR A 1 82 ? -12.443 -4.577 -11.318 1.00 94.38 82 THR A C 1
ATOM 675 O O . THR A 1 82 ? -12.400 -3.364 -11.499 1.00 94.38 82 THR A O 1
ATOM 678 N N . ARG A 1 83 ? -13.026 -5.105 -10.232 1.00 96.00 83 ARG A N 1
ATOM 679 C CA . ARG A 1 83 ? -13.648 -4.274 -9.187 1.00 96.00 83 ARG A CA 1
ATOM 680 C C . ARG A 1 83 ? -12.645 -3.320 -8.544 1.00 96.00 83 ARG A C 1
ATOM 682 O O . ARG A 1 83 ? -12.989 -2.164 -8.343 1.00 96.00 83 ARG A O 1
ATOM 689 N N . VAL A 1 84 ? -11.428 -3.780 -8.247 1.00 95.94 84 VAL A N 1
ATOM 690 C CA . VAL A 1 84 ? -10.366 -2.934 -7.671 1.00 95.94 84 VAL A CA 1
ATOM 691 C C . VAL A 1 84 ? -9.980 -1.811 -8.631 1.00 95.94 84 VAL A C 1
ATOM 693 O O . VAL A 1 84 ? -9.864 -0.669 -8.205 1.00 95.94 84 VAL A O 1
ATOM 696 N N . VAL A 1 85 ? -9.840 -2.110 -9.925 1.00 95.25 85 VAL A N 1
ATOM 697 C CA . VAL A 1 85 ? -9.564 -1.110 -10.966 1.00 95.25 85 VAL A CA 1
ATOM 698 C C . VAL A 1 85 ? -10.673 -0.060 -11.022 1.00 95.25 85 VAL A C 1
ATOM 700 O O . VAL A 1 85 ? -10.377 1.130 -10.999 1.00 95.25 85 VAL A O 1
ATOM 703 N N . PHE A 1 86 ? -11.943 -0.469 -11.020 1.00 95.06 86 PHE A N 1
ATOM 704 C CA . PHE A 1 86 ? -13.061 0.478 -10.996 1.00 95.06 86 PHE A CA 1
ATOM 705 C C . PHE A 1 86 ? -13.128 1.293 -9.702 1.00 95.06 86 PHE A C 1
ATOM 707 O O . PHE A 1 86 ? -13.302 2.504 -9.774 1.00 95.06 86 PHE A O 1
ATOM 714 N N . ALA A 1 87 ? -12.928 0.667 -8.541 1.00 95.81 87 ALA A N 1
ATOM 715 C CA . ALA A 1 87 ? -12.903 1.361 -7.254 1.00 95.81 87 ALA A CA 1
ATOM 716 C C . ALA A 1 87 ? -11.762 2.386 -7.180 1.00 95.81 87 ALA A C 1
ATOM 718 O O . ALA A 1 87 ? -11.948 3.494 -6.689 1.00 95.81 87 ALA A O 1
ATOM 719 N N . ALA A 1 88 ? -10.593 2.053 -7.732 1.00 95.31 88 ALA A N 1
ATOM 720 C CA . ALA A 1 88 ? -9.475 2.980 -7.828 1.00 95.31 88 ALA A CA 1
ATOM 721 C C . ALA A 1 88 ? -9.810 4.209 -8.684 1.00 95.31 88 ALA A C 1
ATOM 723 O O . ALA A 1 88 ? -9.282 5.279 -8.414 1.00 95.31 88 ALA A O 1
ATOM 724 N N . MET A 1 89 ? -10.681 4.079 -9.689 1.00 94.00 89 MET A N 1
ATOM 725 C CA . MET A 1 89 ? -11.079 5.168 -10.588 1.00 94.00 89 MET A CA 1
ATOM 726 C C . MET A 1 89 ? -12.290 5.979 -10.114 1.00 94.00 89 MET A C 1
ATOM 728 O O . MET A 1 89 ? -12.632 6.949 -10.787 1.00 94.00 89 MET A O 1
ATOM 732 N N . ASP A 1 90 ? -12.934 5.600 -9.009 1.00 93.25 90 ASP A N 1
ATOM 733 C CA . ASP A 1 90 ? -14.131 6.285 -8.514 1.00 93.25 90 ASP A CA 1
ATOM 734 C C . ASP A 1 90 ? -13.791 7.687 -7.982 1.00 93.25 90 ASP A C 1
ATOM 736 O O . ASP A 1 90 ? -13.095 7.845 -6.979 1.00 93.25 90 ASP A O 1
ATOM 740 N N . ASP A 1 91 ? -14.283 8.718 -8.662 1.00 89.75 91 ASP A N 1
ATOM 741 C CA . ASP A 1 91 ? -14.084 10.128 -8.326 1.00 89.75 91 ASP A CA 1
ATOM 742 C C . ASP A 1 91 ? -15.316 10.778 -7.675 1.00 89.75 91 ASP A C 1
ATOM 744 O O . ASP A 1 91 ? -15.289 11.968 -7.358 1.00 89.75 91 ASP A O 1
ATOM 748 N N . ASN A 1 92 ? -16.368 10.002 -7.394 1.00 89.25 92 ASN A N 1
ATOM 749 C CA . ASN A 1 92 ? -17.612 10.509 -6.803 1.00 89.25 92 ASN A CA 1
ATOM 750 C C . ASN A 1 92 ? -17.529 10.735 -5.284 1.00 89.25 92 ASN A C 1
ATOM 752 O O . ASN A 1 92 ? -18.477 11.238 -4.682 1.00 89.25 92 ASN A O 1
ATOM 756 N N . GLN A 1 93 ? -16.421 10.338 -4.654 1.00 87.88 93 GLN A N 1
ATOM 757 C CA . GLN A 1 93 ? -16.211 10.397 -3.209 1.00 87.88 93 GLN A CA 1
ATOM 758 C C . GLN A 1 93 ? -15.067 11.353 -2.848 1.00 87.88 93 GLN A C 1
ATOM 760 O O . GLN A 1 93 ? -14.120 11.583 -3.617 1.00 87.88 93 GLN A O 1
ATOM 765 N N . ASP A 1 94 ? -15.103 11.866 -1.619 1.00 92.12 94 ASP A N 1
ATOM 766 C CA . ASP A 1 94 ? -13.945 12.527 -1.025 1.00 92.12 94 ASP A CA 1
ATOM 767 C C . ASP A 1 94 ? -12.788 11.527 -0.821 1.00 92.12 94 ASP A C 1
ATOM 769 O O . ASP A 1 94 ? -12.847 10.359 -1.203 1.00 92.12 94 ASP A O 1
ATOM 773 N N . GLU A 1 95 ? -11.628 11.990 -0.361 1.00 90.62 95 GLU A N 1
ATOM 774 C CA . GLU A 1 95 ? -10.459 11.107 -0.255 1.00 90.62 95 GLU A CA 1
ATOM 775 C C . GLU A 1 95 ? -10.647 9.974 0.761 1.00 90.62 95 GLU A C 1
ATOM 777 O O . GLU A 1 95 ? -10.180 8.858 0.525 1.00 90.62 95 GLU A O 1
ATOM 782 N N . LYS A 1 96 ? -11.359 10.247 1.856 1.00 91.44 96 LYS A N 1
ATOM 783 C CA . LYS A 1 96 ? -11.629 9.259 2.896 1.00 91.44 96 LYS A CA 1
ATOM 784 C C . LYS A 1 96 ? -12.595 8.187 2.393 1.00 91.44 96 LYS A C 1
ATOM 786 O O . LYS A 1 96 ? -12.251 7.010 2.447 1.00 91.44 96 LYS A O 1
ATOM 791 N N . GLY A 1 97 ? -13.740 8.583 1.838 1.00 93.81 97 GLY A N 1
ATOM 792 C CA . GLY A 1 97 ? -14.736 7.662 1.293 1.00 93.81 97 GLY A CA 1
ATOM 793 C C . GLY A 1 97 ? -14.199 6.844 0.119 1.00 93.81 97 GLY A C 1
ATOM 794 O O . GLY A 1 97 ? -14.468 5.648 0.027 1.00 93.81 97 GLY A O 1
ATOM 795 N N . TRP A 1 98 ? -13.364 7.448 -0.735 1.00 96.62 98 TRP A N 1
ATOM 796 C CA . TRP A 1 98 ? -12.663 6.727 -1.801 1.00 96.62 98 TRP A CA 1
ATOM 797 C C . TRP A 1 98 ? -11.760 5.617 -1.249 1.00 96.62 98 TRP A C 1
ATOM 799 O O . TRP A 1 98 ? -11.830 4.475 -1.703 1.00 96.62 98 TRP A O 1
ATOM 809 N N . LEU A 1 99 ? -10.935 5.930 -0.243 1.00 96.12 99 LEU A N 1
ATOM 810 C CA . LEU A 1 99 ? -10.039 4.952 0.369 1.00 96.12 99 LEU A CA 1
ATOM 811 C C . LEU A 1 99 ? -10.821 3.839 1.081 1.00 96.12 99 LEU A C 1
ATOM 813 O O . LEU A 1 99 ? -10.493 2.668 0.912 1.00 96.12 99 LEU A O 1
ATOM 817 N N . GLU A 1 100 ? -11.868 4.179 1.832 1.00 95.44 100 GLU A N 1
ATOM 818 C CA . GLU A 1 100 ? -12.744 3.200 2.490 1.00 95.44 100 GLU A CA 1
ATOM 819 C C . GLU A 1 100 ? -13.424 2.271 1.471 1.00 95.44 100 GLU A C 1
ATOM 821 O O . GLU A 1 100 ? -13.455 1.053 1.665 1.00 95.44 100 GLU A O 1
ATOM 826 N N . GLY A 1 101 ? -13.906 2.823 0.353 1.00 96.25 101 GLY A N 1
ATOM 827 C CA . GLY A 1 101 ? -14.478 2.057 -0.753 1.00 96.25 101 GLY A CA 1
ATOM 828 C C . GLY A 1 101 ? -13.457 1.127 -1.409 1.00 96.25 101 GLY A C 1
ATOM 829 O O . GLY A 1 101 ? -13.744 -0.051 -1.635 1.00 96.25 101 GLY A O 1
ATOM 830 N N . LEU A 1 102 ? -12.240 1.616 -1.655 1.00 96.81 102 LEU A N 1
ATOM 831 C CA . LEU A 1 102 ? -11.152 0.813 -2.207 1.00 96.81 102 LEU A CA 1
ATOM 832 C C . LEU A 1 102 ? -10.773 -0.347 -1.273 1.00 96.81 102 LEU A C 1
ATOM 834 O O . LEU A 1 102 ? -10.682 -1.492 -1.719 1.00 96.81 102 LEU A O 1
ATOM 838 N N . VAL A 1 103 ? -10.614 -0.070 0.022 1.00 97.00 103 VAL A N 1
ATOM 839 C CA . VAL A 1 103 ? -10.317 -1.074 1.056 1.00 97.00 103 VAL A CA 1
ATOM 840 C C . VAL A 1 103 ? -11.425 -2.124 1.138 1.00 97.00 103 VAL A C 1
ATOM 842 O O . VAL A 1 103 ? -11.144 -3.324 1.136 1.00 97.00 103 VAL A O 1
ATOM 845 N N . MET A 1 104 ? -12.689 -1.692 1.119 1.00 96.50 104 MET A N 1
ATOM 846 C CA . MET A 1 104 ? -13.839 -2.594 1.099 1.00 96.50 104 MET A CA 1
ATOM 847 C C . MET A 1 104 ? -13.803 -3.533 -0.109 1.00 96.50 104 MET A C 1
ATOM 849 O O . MET A 1 104 ? -14.102 -4.715 0.027 1.00 96.50 104 MET A O 1
ATOM 853 N N . VAL A 1 105 ? -13.442 -3.031 -1.290 1.00 97.06 105 VAL A N 1
ATOM 854 C CA . VAL A 1 105 ? -13.389 -3.840 -2.514 1.00 97.06 105 VAL A CA 1
ATOM 855 C C . VAL A 1 105 ? -12.214 -4.821 -2.505 1.00 97.06 105 VAL A C 1
ATOM 857 O O . VAL A 1 105 ? -12.366 -5.948 -2.981 1.00 97.06 105 VAL A O 1
ATOM 860 N N . ILE A 1 106 ? -11.064 -4.440 -1.943 1.00 96.31 106 ILE A N 1
ATOM 861 C CA . ILE A 1 106 ? -9.899 -5.330 -1.805 1.00 96.31 106 ILE A CA 1
ATOM 862 C C . ILE A 1 106 ? -10.217 -6.505 -0.867 1.00 96.31 106 ILE A C 1
ATOM 864 O O . ILE A 1 106 ? -9.915 -7.649 -1.211 1.00 96.31 106 ILE A O 1
ATOM 868 N N . SER A 1 107 ? -10.871 -6.249 0.269 1.00 94.75 107 SER A N 1
ATOM 869 C CA . SER A 1 107 ? -11.225 -7.291 1.251 1.00 94.75 107 SER A CA 1
ATOM 870 C C . SER A 1 107 ? -12.573 -7.966 1.018 1.00 94.75 107 SER A C 1
ATOM 872 O O . SER A 1 107 ? -12.902 -8.917 1.717 1.00 94.75 107 SER A O 1
ATOM 874 N N . ASP A 1 108 ? -13.376 -7.458 0.083 1.00 94.12 108 ASP A N 1
ATOM 875 C CA . ASP A 1 108 ? -14.792 -7.810 -0.090 1.00 94.12 108 ASP A CA 1
ATOM 876 C C . ASP A 1 108 ? -15.634 -7.668 1.196 1.00 94.12 108 ASP A C 1
ATOM 878 O O . ASP A 1 108 ? -16.611 -8.383 1.418 1.00 94.12 108 ASP A O 1
ATOM 882 N N . LYS A 1 109 ? -15.234 -6.737 2.072 1.00 94.00 109 LYS A N 1
ATOM 883 C CA . LYS A 1 109 ? -15.825 -6.520 3.397 1.00 94.00 109 LYS A CA 1
ATOM 884 C C . LYS A 1 109 ? -15.508 -5.106 3.895 1.00 94.00 109 LYS A C 1
ATOM 886 O O . LYS A 1 109 ? -14.340 -4.716 3.853 1.00 94.00 109 LYS A O 1
ATOM 891 N N . PRO A 1 110 ? -16.486 -4.331 4.403 1.00 93.00 110 PRO A N 1
ATOM 892 C CA . PRO A 1 110 ? -16.230 -2.975 4.882 1.00 93.00 110 PRO A CA 1
ATOM 893 C C . PRO A 1 110 ? -15.357 -2.984 6.141 1.00 93.00 110 PRO A C 1
ATOM 895 O O . PRO A 1 110 ? -15.625 -3.745 7.075 1.00 93.00 110 PRO A O 1
ATOM 898 N N . ALA A 1 111 ? -14.361 -2.093 6.185 1.00 91.94 111 ALA A N 1
ATOM 899 C CA . ALA A 1 111 ? -13.386 -1.991 7.278 1.00 91.94 111 ALA A CA 1
ATOM 900 C C . ALA A 1 111 ? -14.021 -1.778 8.663 1.00 91.94 111 ALA A C 1
ATOM 902 O O . ALA A 1 111 ? -13.473 -2.197 9.674 1.00 91.94 111 ALA A O 1
ATOM 903 N N . SER A 1 112 ? -15.216 -1.184 8.724 1.00 89.44 112 SER A N 1
ATOM 904 C CA . SER A 1 112 ? -15.964 -0.980 9.973 1.00 89.44 112 SER A CA 1
ATOM 905 C C . SER A 1 112 ? -16.438 -2.279 10.637 1.00 89.44 112 SER A C 1
ATOM 907 O O . SER A 1 112 ? -16.849 -2.259 11.793 1.00 89.44 112 SER A O 1
ATOM 909 N N . SER A 1 113 ? -16.398 -3.400 9.913 1.00 90.94 113 SER A N 1
ATOM 910 C CA . SER A 1 113 ? -16.807 -4.729 10.389 1.00 90.94 113 SER A CA 1
ATOM 911 C C . SER A 1 113 ? -15.629 -5.686 10.594 1.00 90.94 113 SER A C 1
ATOM 913 O O . SER A 1 113 ? -15.832 -6.897 10.728 1.00 90.94 113 SER A O 1
ATOM 915 N N . TRP A 1 114 ? -14.402 -5.169 10.533 1.00 93.56 114 TRP A N 1
ATOM 916 C CA . TRP A 1 114 ? -13.200 -5.985 10.618 1.00 93.56 114 TRP A CA 1
ATOM 917 C C . TRP A 1 114 ? -12.864 -6.375 12.055 1.00 93.56 114 TRP A C 1
ATOM 919 O O . TRP A 1 114 ? -13.052 -5.621 13.007 1.00 93.56 114 TRP A O 1
ATOM 929 N N . SER A 1 115 ? -12.341 -7.583 12.162 1.00 90.12 115 SER A N 1
ATOM 930 C CA . SER A 1 115 ? -11.537 -8.087 13.263 1.00 90.12 115 SER A CA 1
ATOM 931 C C . SER A 1 115 ? -10.056 -8.015 12.879 1.00 90.12 115 SER A C 1
ATOM 933 O O . SER A 1 115 ? -9.726 -7.785 11.714 1.00 90.12 115 SER A O 1
ATOM 935 N N . ASP A 1 116 ? -9.156 -8.275 13.824 1.00 86.44 116 ASP A N 1
ATOM 936 C CA . ASP A 1 116 ? -7.712 -8.288 13.544 1.00 86.44 116 ASP A CA 1
ATOM 937 C C . ASP A 1 116 ? -7.334 -9.341 12.480 1.00 86.44 116 ASP A C 1
ATOM 939 O O . ASP A 1 116 ? -6.410 -9.143 11.693 1.00 86.44 116 ASP A O 1
ATOM 943 N N . GLU A 1 117 ? -8.086 -10.443 12.391 1.00 91.69 117 GLU A N 1
ATOM 944 C CA . GLU A 1 117 ? -7.890 -11.470 11.360 1.00 91.69 117 GLU A CA 1
ATOM 945 C C . GLU A 1 117 ? -8.222 -10.948 9.955 1.00 91.69 117 GLU A C 1
ATOM 947 O O . GLU A 1 117 ? -7.558 -11.307 8.980 1.00 91.69 117 GLU A O 1
ATOM 952 N N . ASP A 1 118 ? -9.215 -10.062 9.836 1.00 94.06 118 ASP A N 1
ATOM 953 C CA . ASP A 1 118 ? -9.595 -9.467 8.553 1.00 94.06 118 ASP A CA 1
ATOM 954 C C . ASP A 1 118 ? -8.486 -8.560 7.992 1.00 94.06 118 ASP A C 1
ATOM 956 O O . ASP A 1 118 ? -8.345 -8.461 6.771 1.00 94.06 118 ASP A O 1
ATOM 960 N N . LEU A 1 119 ? -7.660 -7.951 8.853 1.00 92.62 119 LEU A N 1
ATOM 961 C CA . LEU A 1 119 ? -6.498 -7.169 8.417 1.00 92.62 119 LEU A CA 1
ATOM 962 C C . LEU A 1 119 ? -5.439 -8.061 7.750 1.00 92.62 119 LEU A C 1
ATOM 964 O O . LEU A 1 119 ? -4.921 -7.720 6.687 1.00 92.62 119 LEU A O 1
ATOM 968 N N . LEU A 1 120 ? -5.178 -9.247 8.305 1.00 92.06 120 LEU A N 1
ATOM 969 C CA . LEU A 1 120 ? -4.263 -10.220 7.694 1.00 92.06 120 LEU A CA 1
ATOM 970 C C . LEU A 1 120 ? -4.789 -10.714 6.337 1.00 92.06 120 LEU A C 1
ATOM 972 O O . LEU A 1 120 ? -4.028 -10.883 5.380 1.00 92.06 120 LEU A O 1
ATOM 976 N N . VAL A 1 121 ? -6.105 -10.922 6.234 1.00 93.75 121 VAL A N 1
ATOM 977 C CA . VAL A 1 121 ? -6.758 -11.283 4.967 1.00 93.75 121 VAL A CA 1
ATOM 978 C C . VAL A 1 121 ? -6.629 -10.151 3.945 1.00 93.75 121 VAL A C 1
ATOM 980 O O . VAL A 1 121 ? -6.309 -10.419 2.783 1.00 93.75 121 VAL A O 1
ATOM 983 N N . PHE A 1 122 ? -6.819 -8.896 4.364 1.00 96.12 122 PHE A N 1
ATOM 984 C CA . PHE A 1 122 ? -6.604 -7.722 3.518 1.00 96.12 122 PHE A CA 1
ATOM 985 C C . PHE A 1 122 ? -5.179 -7.675 2.967 1.00 96.12 122 PHE A C 1
ATOM 987 O O . PHE A 1 122 ? -5.013 -7.549 1.755 1.00 96.12 122 PHE A O 1
ATOM 994 N N . GLU A 1 123 ? -4.159 -7.820 3.816 1.00 94.38 123 GLU A N 1
ATOM 995 C CA . GLU A 1 123 ? -2.754 -7.780 3.397 1.00 94.38 123 GLU A CA 1
ATOM 996 C C . GLU A 1 123 ? -2.442 -8.850 2.342 1.00 94.38 123 GLU A C 1
ATOM 998 O O . GLU A 1 123 ? -1.833 -8.563 1.306 1.00 94.38 123 GLU A O 1
ATOM 1003 N N . ASN A 1 124 ? -2.922 -10.079 2.551 1.00 93.00 124 ASN A N 1
ATOM 1004 C CA . ASN A 1 124 ? -2.723 -11.167 1.598 1.00 93.00 124 ASN A CA 1
ATOM 1005 C C . ASN A 1 124 ? -3.452 -10.915 0.264 1.00 93.00 124 ASN A C 1
ATOM 1007 O O . ASN A 1 124 ? -2.878 -11.111 -0.815 1.00 93.00 124 ASN A O 1
ATOM 1011 N N . ASN A 1 125 ? -4.700 -10.437 0.321 1.00 94.94 125 ASN A N 1
ATOM 1012 C CA . ASN A 1 125 ? -5.472 -10.078 -0.869 1.00 94.94 125 ASN A CA 1
ATOM 1013 C C . ASN A 1 125 ? -4.797 -8.946 -1.642 1.00 94.94 125 ASN A C 1
ATOM 1015 O O . ASN A 1 125 ? -4.634 -9.044 -2.860 1.00 94.94 125 ASN A O 1
ATOM 1019 N N . LEU A 1 126 ? -4.352 -7.903 -0.942 1.00 95.94 126 LEU A N 1
ATOM 1020 C CA . LEU A 1 126 ? -3.629 -6.781 -1.520 1.00 95.94 126 LEU A CA 1
ATOM 1021 C C . LEU A 1 126 ? -2.343 -7.250 -2.202 1.00 95.94 126 LEU A C 1
ATOM 1023 O O . LEU A 1 126 ? -2.119 -6.897 -3.356 1.00 95.94 126 LEU A O 1
ATOM 1027 N N . ALA A 1 127 ? -1.536 -8.084 -1.543 1.00 89.94 127 ALA A N 1
ATOM 1028 C CA . ALA A 1 127 ? -0.303 -8.617 -2.118 1.00 89.94 127 ALA A CA 1
ATOM 1029 C C . ALA A 1 127 ? -0.559 -9.459 -3.379 1.00 89.94 127 ALA A C 1
ATOM 1031 O O . ALA A 1 127 ? 0.238 -9.464 -4.320 1.00 89.94 127 ALA A O 1
ATOM 1032 N N . HIS A 1 128 ? -1.652 -10.221 -3.423 1.00 91.62 128 HIS A N 1
ATOM 1033 C CA . HIS A 1 128 ? -2.048 -10.985 -4.610 1.00 91.62 128 HIS A CA 1
ATOM 1034 C C . HIS A 1 128 ? -2.527 -10.081 -5.750 1.00 91.62 128 HIS A C 1
ATOM 1036 O O . HIS A 1 128 ? -2.073 -10.217 -6.889 1.00 91.62 128 HIS A O 1
ATOM 1042 N N . LEU A 1 129 ? -3.415 -9.136 -5.444 1.00 94.06 129 LEU A N 1
ATOM 1043 C CA . LEU A 1 129 ? -3.986 -8.203 -6.412 1.00 94.06 129 LEU A CA 1
ATOM 1044 C C . LEU A 1 129 ? -2.931 -7.257 -6.985 1.00 94.06 129 LEU A C 1
ATOM 1046 O O . LEU A 1 129 ? -2.912 -7.054 -8.197 1.00 94.06 129 LEU A O 1
ATOM 1050 N N . SER A 1 130 ? -2.027 -6.730 -6.156 1.00 91.38 130 SER A N 1
ATOM 1051 C CA . SER A 1 130 ? -0.950 -5.837 -6.594 1.00 91.38 130 SER A CA 1
ATOM 1052 C C . SER A 1 130 ? -0.015 -6.539 -7.574 1.00 91.38 130 SER A C 1
ATOM 1054 O O . SER A 1 130 ? 0.255 -6.006 -8.649 1.00 91.38 130 SER A O 1
ATOM 1056 N N . ARG A 1 131 ? 0.389 -7.786 -7.288 1.00 87.75 131 ARG A N 1
ATOM 1057 C CA . ARG A 1 131 ? 1.193 -8.606 -8.210 1.00 87.75 131 ARG A CA 1
ATOM 1058 C C . ARG A 1 131 ? 0.503 -8.783 -9.558 1.00 87.75 131 ARG A C 1
ATOM 1060 O O . ARG A 1 131 ? 1.134 -8.603 -10.598 1.00 87.75 131 ARG A O 1
ATOM 1067 N N . LYS A 1 132 ? -0.792 -9.110 -9.566 1.00 89.56 132 LYS A N 1
ATOM 1068 C CA . LYS A 1 132 ? -1.564 -9.256 -10.812 1.00 89.56 132 LYS A CA 1
ATOM 1069 C C . LYS A 1 132 ? -1.681 -7.945 -11.574 1.00 89.56 132 LYS A C 1
ATOM 1071 O O . LYS A 1 132 ? -1.469 -7.938 -12.784 1.00 89.56 132 LYS A O 1
ATOM 1076 N N . PHE A 1 133 ? -1.986 -6.859 -10.870 1.00 90.44 133 PHE A N 1
ATOM 1077 C CA . PHE A 1 133 ? -2.085 -5.518 -11.430 1.00 90.44 133 PHE A CA 1
ATOM 1078 C C . PHE A 1 133 ? -0.769 -5.113 -12.101 1.00 90.44 133 PHE A C 1
ATOM 1080 O O . PHE A 1 133 ? -0.760 -4.805 -13.287 1.00 90.44 133 PHE A O 1
ATOM 1087 N N . ILE A 1 134 ? 0.349 -5.193 -11.374 1.00 85.00 134 ILE A N 1
ATOM 1088 C CA . ILE A 1 134 ? 1.687 -4.819 -11.856 1.00 85.00 134 ILE A CA 1
ATOM 1089 C C . ILE A 1 134 ? 2.107 -5.697 -13.040 1.00 85.00 134 ILE A C 1
ATOM 1091 O O . ILE A 1 134 ? 2.667 -5.209 -14.020 1.00 85.00 134 ILE A O 1
ATOM 1095 N N . ASN A 1 135 ? 1.811 -6.997 -12.990 1.00 83.62 135 ASN A N 1
ATOM 1096 C CA . ASN A 1 135 ? 2.098 -7.893 -14.106 1.00 83.62 135 ASN A CA 1
ATOM 1097 C C . ASN A 1 135 ? 1.277 -7.537 -15.350 1.00 83.62 135 ASN A C 1
ATOM 1099 O O . ASN A 1 135 ? 1.827 -7.523 -16.449 1.00 83.62 135 ASN A O 1
ATOM 1103 N N . LEU A 1 136 ? -0.013 -7.227 -15.195 1.00 84.25 136 LEU A N 1
ATOM 1104 C CA . LEU A 1 136 ? -0.869 -6.799 -16.304 1.00 84.25 136 LEU A CA 1
ATOM 1105 C C . LEU A 1 136 ? -0.446 -5.449 -16.880 1.00 84.25 136 LEU A C 1
ATOM 1107 O O . LEU A 1 136 ? -0.461 -5.299 -18.101 1.00 84.25 136 LEU A O 1
ATOM 1111 N N . GLU A 1 137 ? -0.038 -4.514 -16.024 1.00 79.75 137 GLU A N 1
ATOM 1112 C CA . GLU A 1 137 ? 0.535 -3.219 -16.402 1.00 79.75 137 GLU A CA 1
ATOM 1113 C C . GLU A 1 137 ? 1.805 -3.422 -17.242 1.00 79.75 137 GLU A C 1
ATOM 1115 O O . GLU A 1 137 ? 1.915 -2.882 -18.340 1.00 79.75 137 GLU A O 1
ATOM 1120 N N . ALA A 1 138 ? 2.708 -4.306 -16.807 1.00 73.81 138 ALA A N 1
ATOM 1121 C CA . ALA A 1 138 ? 3.951 -4.612 -17.515 1.00 73.81 138 ALA A CA 1
ATOM 1122 C C . ALA A 1 138 ? 3.765 -5.366 -18.847 1.00 73.81 138 ALA A C 1
ATOM 1124 O O . ALA A 1 138 ? 4.636 -5.310 -19.714 1.00 73.81 138 ALA A O 1
ATOM 1125 N N . LEU A 1 139 ? 2.659 -6.098 -19.019 1.00 74.00 139 LEU A N 1
ATOM 1126 C CA . LEU A 1 139 ? 2.342 -6.811 -20.263 1.00 74.00 139 LEU A CA 1
ATOM 1127 C C . LEU A 1 139 ? 1.770 -5.893 -21.354 1.00 74.00 139 LEU A C 1
ATOM 1129 O O . LEU A 1 139 ? 1.665 -6.316 -22.511 1.00 74.00 139 LEU A O 1
ATOM 1133 N N . GLN A 1 140 ? 1.403 -4.650 -21.030 1.00 69.69 140 GLN A N 1
ATOM 1134 C CA . GLN A 1 140 ? 0.900 -3.714 -22.030 1.00 69.69 140 GLN A CA 1
ATOM 1135 C C . GLN A 1 140 ? 2.045 -3.251 -22.950 1.00 69.69 140 GLN A C 1
ATOM 1137 O O . GLN A 1 140 ? 2.826 -2.368 -22.613 1.00 69.69 140 GLN A O 1
ATOM 1142 N N . LYS A 1 141 ? 2.114 -3.830 -24.161 1.00 49.78 141 LYS A N 1
ATOM 1143 C CA . LYS 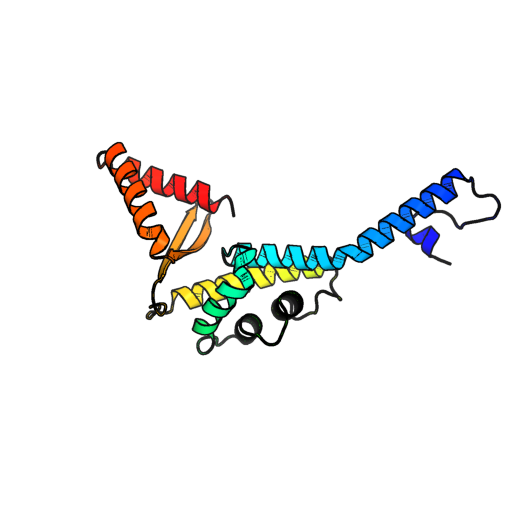A 1 141 ? 3.069 -3.461 -25.234 1.00 49.78 141 LYS A CA 1
ATOM 1144 C C . LYS A 1 141 ? 3.011 -1.982 -25.644 1.00 49.78 141 LYS A C 1
ATOM 1146 O O . LYS A 1 141 ? 3.989 -1.475 -26.177 1.00 49.78 141 LYS A O 1
ATOM 1151 N N . ASN A 1 142 ? 1.879 -1.323 -25.400 1.00 46.69 142 ASN A N 1
ATOM 1152 C CA . ASN A 1 142 ? 1.627 0.081 -25.723 1.00 46.69 142 ASN A CA 1
ATOM 1153 C C . ASN A 1 142 ? 1.541 0.928 -24.451 1.00 46.69 142 ASN A C 1
ATOM 1155 O O . ASN A 1 142 ? 0.677 1.797 -24.345 1.00 46.69 142 ASN A O 1
ATOM 1159 N N . TYR A 1 143 ? 2.415 0.679 -23.477 1.00 46.19 143 TYR A N 1
ATOM 1160 C CA . TYR A 1 143 ? 2.653 1.654 -22.421 1.00 46.19 143 TYR A CA 1
ATOM 1161 C C . TYR A 1 143 ? 3.460 2.834 -22.998 1.00 46.19 143 TYR A C 1
ATOM 1163 O O . TYR A 1 143 ? 4.620 3.045 -22.671 1.00 46.19 143 TYR A O 1
ATOM 1171 N N . SER A 1 144 ? 2.857 3.581 -23.927 1.00 46.88 144 SER A N 1
ATOM 1172 C CA . SER A 1 144 ? 3.184 4.991 -24.102 1.00 46.88 144 SER A CA 1
ATOM 1173 C C . SER A 1 144 ? 2.242 5.708 -23.150 1.00 46.88 144 SER A C 1
ATOM 1175 O O . SER A 1 144 ? 1.064 5.855 -23.488 1.00 46.88 144 SER A O 1
ATOM 1177 N N . PRO A 1 145 ? 2.682 6.080 -21.938 1.00 45.91 145 PRO A N 1
ATOM 1178 C CA . PRO A 1 145 ? 1.859 6.965 -21.139 1.00 45.91 145 PRO A CA 1
ATOM 1179 C C . PRO A 1 145 ? 1.646 8.215 -21.994 1.00 45.91 145 PRO A C 1
ATOM 1181 O O . PRO A 1 145 ? 2.587 8.733 -22.601 1.00 45.91 145 PRO A O 1
ATOM 1184 N N . GLY A 1 146 ? 0.390 8.636 -22.129 1.00 44.88 146 GLY A N 1
ATOM 1185 C CA . GLY A 1 146 ? 0.097 9.934 -22.721 1.00 44.88 146 GLY A CA 1
ATOM 1186 C C . GLY A 1 146 ? 0.964 10.996 -22.042 1.00 44.88 146 GLY A C 1
ATOM 1187 O O . GLY A 1 146 ? 1.075 10.991 -20.818 1.00 44.88 146 GLY A O 1
ATOM 1188 N N . ASP A 1 147 ? 1.618 11.814 -22.867 1.00 49.47 147 ASP A N 1
ATOM 1189 C CA . ASP A 1 147 ? 2.434 12.987 -22.541 1.00 49.47 147 ASP A CA 1
ATOM 1190 C C . ASP A 1 147 ? 3.261 12.929 -21.236 1.00 49.47 147 ASP A C 1
ATOM 1192 O O . ASP A 1 147 ? 2.841 13.405 -20.184 1.00 49.47 147 ASP A O 1
ATOM 1196 N N . GLY A 1 148 ? 4.513 12.452 -21.333 1.00 54.38 148 GLY A N 1
ATOM 1197 C CA . GLY A 1 148 ? 5.606 12.946 -20.471 1.00 54.38 148 GLY A CA 1
ATOM 1198 C C . GLY A 1 148 ? 6.230 11.997 -19.438 1.00 54.38 148 GLY A C 1
ATOM 1199 O O . GLY A 1 148 ? 7.071 12.451 -18.658 1.00 54.38 148 GLY A O 1
ATOM 1200 N N . PHE A 1 149 ? 5.882 10.707 -19.428 1.00 55.25 149 PHE A N 1
ATOM 1201 C CA . PHE A 1 149 ? 6.476 9.720 -18.511 1.00 55.25 149 PHE A CA 1
ATOM 1202 C C . PHE A 1 149 ? 7.149 8.562 -19.280 1.00 55.25 149 PHE A C 1
ATOM 1204 O O . PHE A 1 149 ? 6.667 8.137 -20.322 1.00 55.25 149 PHE A O 1
ATOM 1211 N N . ASP A 1 150 ? 8.276 8.035 -18.799 1.00 65.12 150 ASP A N 1
ATOM 1212 C CA . ASP A 1 150 ? 8.865 6.765 -19.266 1.00 65.12 150 ASP A CA 1
ATOM 1213 C C . ASP A 1 150 ? 8.721 5.743 -18.134 1.00 65.12 150 ASP A C 1
ATOM 1215 O O . ASP A 1 150 ? 9.114 6.005 -16.999 1.00 65.12 150 ASP A O 1
ATOM 1219 N N . VAL A 1 151 ? 8.098 4.597 -18.402 1.00 65.38 151 VAL A N 1
ATOM 1220 C CA . VAL A 1 151 ? 7.796 3.604 -17.366 1.00 65.38 151 VAL A CA 1
ATOM 1221 C C . VAL A 1 151 ? 8.613 2.348 -17.600 1.00 65.38 151 VAL A C 1
ATOM 1223 O O . VAL A 1 151 ? 8.525 1.706 -18.646 1.00 65.38 151 VAL A O 1
ATOM 1226 N N . ARG A 1 152 ? 9.403 1.970 -16.590 1.00 71.44 152 ARG A N 1
ATOM 1227 C CA . ARG A 1 152 ? 10.300 0.811 -16.651 1.00 71.44 152 ARG A CA 1
ATOM 1228 C C . ARG A 1 152 ? 10.057 -0.127 -15.483 1.00 71.44 152 ARG A C 1
ATOM 1230 O O . ARG A 1 152 ? 9.951 0.306 -14.341 1.00 71.44 152 ARG A O 1
ATOM 1237 N N . ARG A 1 153 ? 10.025 -1.429 -15.762 1.00 71.56 153 ARG A N 1
ATOM 1238 C CA . ARG A 1 153 ? 9.980 -2.462 -14.723 1.00 71.56 153 ARG A CA 1
ATOM 1239 C C . ARG A 1 153 ? 11.393 -2.851 -14.307 1.00 71.56 153 ARG A C 1
ATOM 1241 O O . ARG A 1 153 ? 12.204 -3.204 -15.164 1.00 71.56 153 ARG A O 1
ATOM 1248 N N . ILE A 1 154 ? 11.659 -2.838 -13.005 1.00 78.44 154 ILE A N 1
ATOM 1249 C CA . ILE A 1 154 ? 12.893 -3.352 -12.410 1.00 78.44 154 ILE A CA 1
ATOM 1250 C C . ILE A 1 154 ? 12.547 -4.588 -11.585 1.00 78.44 154 ILE A C 1
ATOM 1252 O O . ILE A 1 154 ? 11.676 -4.547 -10.717 1.00 78.44 154 ILE A O 1
ATOM 1256 N N . THR A 1 155 ? 13.243 -5.689 -11.860 1.00 76.31 155 THR A N 1
ATOM 1257 C CA . THR A 1 155 ? 13.133 -6.932 -11.093 1.00 76.31 155 THR A CA 1
ATOM 1258 C C . THR A 1 155 ? 14.493 -7.269 -10.498 1.00 76.31 155 THR A C 1
ATOM 1260 O O . THR A 1 155 ? 15.480 -7.361 -11.228 1.00 76.31 155 THR A O 1
ATOM 1263 N N . LEU A 1 156 ? 14.544 -7.433 -9.176 1.00 82.88 156 LEU A N 1
ATOM 1264 C CA . LEU A 1 156 ? 15.727 -7.859 -8.436 1.00 82.88 156 LEU A CA 1
ATOM 1265 C C . LEU A 1 156 ? 15.438 -9.201 -7.765 1.00 82.88 156 LEU A C 1
ATOM 1267 O O . LEU A 1 156 ? 14.676 -9.259 -6.803 1.00 82.88 156 LEU A O 1
ATOM 1271 N N . THR A 1 157 ? 16.084 -10.254 -8.254 1.00 82.62 157 THR A N 1
ATOM 1272 C CA . THR A 1 157 ? 16.039 -11.590 -7.651 1.00 82.62 157 THR A CA 1
ATOM 1273 C C . THR A 1 157 ? 17.263 -11.773 -6.762 1.00 82.62 157 THR A C 1
ATOM 1275 O O . THR A 1 157 ? 18.401 -11.628 -7.216 1.00 82.62 157 THR A O 1
ATOM 1278 N N . ARG A 1 158 ? 17.035 -12.067 -5.483 1.00 82.12 158 ARG A N 1
ATOM 1279 C CA . ARG A 1 158 ? 18.091 -12.288 -4.493 1.00 82.12 158 ARG A CA 1
ATOM 1280 C C . ARG A 1 158 ? 18.490 -13.767 -4.428 1.00 82.12 158 ARG A C 1
ATOM 1282 O O . ARG A 1 158 ? 17.703 -14.635 -4.807 1.00 82.12 158 ARG A O 1
ATOM 1289 N N . PRO A 1 159 ? 19.693 -14.084 -3.910 1.00 80.75 159 PRO A N 1
ATOM 1290 C CA . PRO A 1 159 ? 20.140 -15.472 -3.762 1.00 80.75 159 PRO A CA 1
ATOM 1291 C C . PRO A 1 159 ? 19.245 -16.333 -2.859 1.00 80.75 159 PRO A C 1
ATOM 1293 O O . PRO A 1 159 ? 19.236 -17.550 -3.004 1.00 80.75 159 PRO A O 1
ATOM 1296 N N . ASP A 1 160 ? 18.496 -15.715 -1.941 1.00 79.38 160 ASP A N 1
ATOM 1297 C CA . ASP A 1 160 ? 17.519 -16.386 -1.071 1.00 79.38 160 ASP A CA 1
ATOM 1298 C C . ASP A 1 160 ? 16.203 -16.747 -1.790 1.00 79.38 160 ASP A C 1
ATOM 1300 O O . ASP A 1 160 ? 15.304 -17.326 -1.181 1.00 79.38 160 ASP A O 1
ATOM 1304 N N . GLY A 1 161 ? 16.087 -16.424 -3.082 1.00 72.69 161 GLY A N 1
ATOM 1305 C CA . GLY A 1 161 ? 14.899 -16.665 -3.896 1.00 72.69 161 GLY A CA 1
ATOM 1306 C C . GLY A 1 161 ? 13.822 -15.589 -3.765 1.00 72.69 161 GLY A C 1
ATOM 1307 O O . GLY A 1 161 ? 12.783 -15.703 -4.412 1.00 72.69 161 GLY A O 1
ATOM 1308 N N . THR A 1 162 ? 14.040 -14.539 -2.966 1.00 73.56 162 THR A N 1
ATOM 1309 C CA . THR A 1 162 ? 13.108 -13.409 -2.899 1.00 73.56 162 THR A CA 1
ATOM 1310 C C . THR A 1 162 ? 13.235 -12.531 -4.140 1.00 73.56 162 THR A C 1
ATOM 1312 O O . THR A 1 162 ? 14.336 -12.234 -4.608 1.00 73.56 162 THR A O 1
ATOM 1315 N N . GLU A 1 163 ? 12.097 -12.088 -4.670 1.00 71.56 163 GLU A N 1
ATOM 1316 C CA . GLU A 1 163 ? 12.039 -11.176 -5.810 1.00 71.56 163 GLU A CA 1
ATOM 1317 C C . GLU A 1 163 ? 11.390 -9.860 -5.402 1.00 71.56 163 GLU A C 1
ATOM 1319 O O . GLU A 1 163 ? 10.305 -9.842 -4.819 1.00 71.56 163 GLU A O 1
ATOM 1324 N N . VAL A 1 164 ? 12.041 -8.751 -5.744 1.00 72.88 164 VAL A N 1
ATOM 1325 C CA . VAL A 1 164 ? 11.432 -7.421 -5.697 1.00 72.88 164 VAL A CA 1
ATOM 1326 C C . VAL A 1 164 ? 11.095 -7.007 -7.119 1.00 72.88 164 VAL A C 1
ATOM 1328 O O . VAL A 1 164 ? 11.967 -7.006 -7.988 1.00 72.88 164 VAL A O 1
ATOM 1331 N N . ASN A 1 165 ? 9.835 -6.655 -7.359 1.00 67.19 165 ASN A N 1
ATOM 1332 C CA . ASN A 1 165 ? 9.348 -6.188 -8.651 1.00 67.19 165 ASN A CA 1
ATOM 1333 C C . ASN A 1 165 ? 8.732 -4.800 -8.476 1.00 67.19 165 ASN A C 1
ATOM 1335 O O . ASN A 1 165 ? 7.723 -4.663 -7.787 1.00 67.19 165 ASN A O 1
ATOM 1339 N N . GLN A 1 166 ? 9.345 -3.789 -9.087 1.00 71.75 166 GLN A N 1
ATOM 1340 C CA . GLN A 1 166 ? 8.911 -2.403 -8.966 1.00 71.75 166 GLN A CA 1
ATOM 1341 C C . GLN A 1 166 ? 8.772 -1.745 -10.339 1.00 71.75 166 GLN A C 1
ATOM 1343 O O . GLN A 1 166 ? 9.642 -1.865 -11.206 1.00 71.75 166 GLN A O 1
ATOM 1348 N N . MET A 1 167 ? 7.675 -1.010 -10.517 1.00 69.25 167 MET A N 1
ATOM 1349 C CA . MET A 1 167 ? 7.478 -0.115 -11.655 1.00 69.25 167 MET A CA 1
ATOM 1350 C C . MET A 1 167 ? 8.062 1.253 -11.310 1.00 69.25 167 MET A C 1
ATOM 1352 O O . MET A 1 167 ? 7.654 1.879 -10.333 1.00 69.25 167 MET A O 1
ATOM 1356 N N . VAL A 1 168 ? 9.022 1.710 -12.107 1.00 75.56 168 VAL A N 1
ATOM 1357 C CA . VAL A 1 168 ? 9.662 3.016 -11.962 1.00 75.56 168 VAL A CA 1
ATOM 1358 C C . VAL A 1 168 ? 9.065 3.976 -12.976 1.00 75.56 168 VAL A C 1
ATOM 1360 O O . VAL A 1 168 ? 9.099 3.722 -14.181 1.00 75.56 168 VAL A O 1
ATOM 1363 N N . TRP A 1 169 ? 8.541 5.082 -12.459 1.00 71.19 169 TRP A N 1
ATOM 1364 C CA . TRP A 1 169 ? 7.964 6.178 -13.224 1.00 71.19 169 TRP A CA 1
ATOM 1365 C C . TRP A 1 169 ? 9.035 7.241 -13.414 1.00 71.19 169 TRP A C 1
ATOM 1367 O O . TRP A 1 169 ? 9.368 7.976 -12.487 1.00 71.19 169 TRP A O 1
ATOM 1377 N N . ILE A 1 170 ? 9.619 7.287 -14.603 1.00 75.75 170 ILE A N 1
ATOM 1378 C CA . ILE A 1 170 ? 10.634 8.269 -14.957 1.00 75.75 170 ILE A CA 1
ATOM 1379 C C . ILE A 1 170 ? 9.899 9.490 -15.490 1.00 75.75 170 ILE A C 1
ATOM 1381 O O . ILE A 1 170 ? 9.443 9.527 -16.632 1.00 75.75 170 ILE A O 1
ATOM 1385 N N . GLU A 1 171 ? 9.758 10.488 -14.630 1.00 74.56 171 GLU A N 1
ATOM 1386 C CA . GLU A 1 171 ? 9.243 11.792 -15.028 1.00 74.56 171 GLU A CA 1
ATOM 1387 C C . GLU A 1 171 ? 10.349 12.585 -15.736 1.00 74.56 171 GLU A C 1
ATOM 1389 O O . GLU A 1 171 ? 11.482 12.643 -15.245 1.00 74.56 171 GLU A O 1
ATOM 1394 N N . GLU A 1 172 ? 10.029 13.262 -16.843 1.00 73.50 172 GLU A N 1
ATOM 1395 C CA . GLU A 1 172 ? 11.021 14.050 -17.596 1.00 73.50 172 GLU A CA 1
ATOM 1396 C C . GLU A 1 172 ? 11.705 15.116 -16.710 1.00 73.50 172 GLU A C 1
ATOM 1398 O O . GLU A 1 172 ? 12.887 15.411 -16.890 1.00 73.50 172 GLU A O 1
ATOM 1403 N N . LYS A 1 173 ? 11.005 15.623 -15.679 1.00 77.56 173 LYS A N 1
ATOM 1404 C CA . LYS A 1 173 ? 11.541 16.596 -14.710 1.00 77.56 173 LYS A CA 1
ATOM 1405 C C . LYS A 1 173 ? 12.727 16.067 -13.889 1.00 77.56 173 LYS A C 1
ATOM 1407 O O . LYS A 1 173 ? 13.592 16.855 -13.530 1.00 77.56 173 LYS A O 1
ATOM 1412 N N . TYR A 1 174 ? 12.787 14.760 -13.614 1.00 80.50 174 TYR A N 1
ATOM 1413 C CA . TYR A 1 174 ? 13.870 14.138 -12.835 1.00 80.50 174 TYR A CA 1
ATOM 1414 C C . TYR A 1 174 ? 14.963 13.522 -13.705 1.00 80.50 174 TYR A C 1
ATOM 1416 O O . TYR A 1 174 ? 16.057 13.241 -13.222 1.00 80.50 174 TYR A O 1
ATOM 1424 N N . LYS A 1 175 ? 14.685 13.312 -14.992 1.00 81.69 175 LYS A N 1
ATOM 1425 C CA . LYS A 1 175 ? 15.587 12.628 -15.918 1.00 81.69 175 LYS A CA 1
ATOM 1426 C C . LYS A 1 175 ? 16.924 13.348 -16.064 1.00 81.69 175 LYS A C 1
ATOM 1428 O O . LYS A 1 175 ? 17.966 12.717 -15.968 1.00 81.69 175 LYS A O 1
ATOM 1433 N N . LYS A 1 176 ? 16.897 14.677 -16.194 1.00 83.75 176 LYS A N 1
ATOM 1434 C CA . LYS A 1 176 ? 18.114 15.488 -16.325 1.00 83.75 176 LYS A CA 1
ATOM 1435 C C . LYS A 1 176 ? 19.001 15.424 -15.077 1.00 83.75 176 LYS A C 1
ATOM 1437 O O . LYS A 1 176 ? 20.217 15.305 -15.198 1.00 83.75 176 LYS A O 1
ATOM 1442 N N . ASP A 1 177 ? 18.402 15.482 -13.889 1.00 87.00 177 ASP A N 1
ATOM 1443 C CA . ASP A 1 177 ? 19.146 15.385 -12.629 1.00 87.00 177 ASP A CA 1
ATOM 1444 C C . ASP A 1 177 ? 19.707 13.973 -12.427 1.00 87.00 177 ASP A C 1
ATOM 1446 O O . ASP A 1 177 ? 20.867 13.814 -12.042 1.00 87.00 177 ASP A O 1
ATOM 1450 N N . ALA A 1 178 ? 18.918 12.945 -12.757 1.00 86.44 178 ALA A N 1
ATOM 1451 C CA . ALA A 1 178 ? 19.363 11.558 -12.732 1.00 86.44 178 ALA A CA 1
ATOM 1452 C C . ALA A 1 178 ? 20.531 11.315 -13.703 1.00 86.44 178 ALA A C 1
ATOM 1454 O O . ALA A 1 178 ? 21.530 10.720 -13.301 1.00 86.44 178 ALA A O 1
ATOM 1455 N N . ASP A 1 179 ? 20.449 11.818 -14.938 1.00 87.62 179 ASP A N 1
ATOM 1456 C CA . ASP A 1 179 ? 21.500 11.682 -15.952 1.00 87.62 179 ASP A CA 1
ATOM 1457 C C . ASP A 1 179 ? 22.812 12.339 -15.497 1.00 87.62 179 ASP A C 1
ATOM 1459 O O . ASP A 1 179 ? 23.874 11.723 -15.599 1.00 87.62 179 ASP A O 1
ATOM 1463 N N . ASN A 1 180 ? 22.752 13.533 -14.895 1.00 90.44 180 ASN A N 1
ATOM 1464 C CA . ASN A 1 180 ? 23.936 14.198 -14.338 1.00 90.44 180 ASN A CA 1
ATOM 1465 C C . ASN A 1 180 ? 24.621 13.343 -13.255 1.00 90.44 180 ASN A C 1
ATOM 1467 O O . ASN A 1 180 ? 25.842 13.169 -13.269 1.00 90.44 180 ASN A O 1
ATOM 1471 N N . ILE A 1 181 ? 23.842 12.773 -12.328 1.00 90.75 181 ILE A N 1
ATOM 1472 C CA . ILE A 1 181 ? 24.369 11.907 -11.261 1.00 90.75 181 ILE A CA 1
ATOM 1473 C C . ILE A 1 181 ? 24.963 10.622 -11.853 1.00 90.75 181 ILE A C 1
ATOM 1475 O O . ILE A 1 181 ? 26.038 10.181 -11.435 1.00 90.75 181 ILE A O 1
ATOM 1479 N N . ILE A 1 182 ? 24.295 10.026 -12.844 1.00 89.25 182 ILE A N 1
ATOM 1480 C CA . ILE A 1 182 ? 24.786 8.838 -13.551 1.00 89.25 182 ILE A CA 1
ATOM 1481 C C . ILE A 1 182 ? 26.130 9.145 -14.218 1.00 89.25 182 ILE A C 1
ATOM 1483 O O . ILE A 1 182 ? 27.075 8.369 -14.059 1.00 89.25 182 ILE A O 1
ATOM 1487 N N . GLU A 1 183 ? 26.266 10.283 -14.901 1.00 89.94 183 GLU A N 1
ATOM 1488 C CA . GLU A 1 183 ? 27.528 10.694 -15.519 1.00 89.94 183 GLU A CA 1
ATOM 1489 C C . GLU A 1 183 ? 28.659 10.867 -14.498 1.00 89.94 183 GLU A C 1
ATOM 1491 O O . GLU A 1 183 ? 29.788 10.437 -14.749 1.00 89.94 183 GLU A O 1
ATOM 1496 N N . GLU A 1 184 ? 28.388 11.459 -13.333 1.00 90.25 184 GLU A N 1
ATOM 1497 C CA . GLU A 1 184 ? 29.383 11.574 -12.262 1.00 90.25 184 GLU A CA 1
ATOM 1498 C C . GLU A 1 184 ? 29.836 10.208 -11.739 1.00 90.25 184 GLU A C 1
ATOM 1500 O O . GLU A 1 184 ? 31.033 9.982 -11.526 1.00 90.25 184 GLU A O 1
ATOM 1505 N N . ILE A 1 185 ? 28.896 9.277 -11.552 1.00 87.56 185 ILE A N 1
ATOM 1506 C CA . ILE A 1 185 ? 29.199 7.908 -11.124 1.00 87.56 185 ILE A CA 1
ATOM 1507 C C . ILE A 1 185 ? 30.040 7.201 -12.191 1.00 87.56 185 ILE A C 1
ATOM 1509 O O . ILE A 1 185 ? 31.050 6.572 -11.861 1.00 87.56 185 ILE A O 1
ATOM 1513 N N . LEU A 1 186 ? 29.685 7.332 -13.471 1.00 87.88 186 LEU A N 1
ATOM 1514 C CA . LEU A 1 186 ? 30.434 6.737 -14.581 1.00 87.88 186 LEU A CA 1
ATOM 1515 C C . LEU A 1 186 ? 31.856 7.308 -14.688 1.00 87.88 186 LEU A C 1
ATOM 1517 O O . LEU A 1 186 ? 32.803 6.541 -14.876 1.00 87.88 186 LEU A O 1
ATOM 1521 N N . LYS A 1 187 ? 32.035 8.620 -14.477 1.00 89.88 187 LYS A N 1
ATOM 1522 C CA . LYS A 1 187 ? 33.361 9.264 -14.419 1.00 89.88 187 LYS A CA 1
ATOM 1523 C C . LYS A 1 187 ? 34.207 8.715 -13.269 1.00 89.88 187 LYS A C 1
ATOM 1525 O O . LYS A 1 187 ? 35.360 8.351 -13.488 1.00 89.88 187 LYS A O 1
ATOM 1530 N N . LYS A 1 188 ? 33.641 8.595 -12.061 1.00 88.19 188 LYS A N 1
ATOM 1531 C CA . LYS A 1 188 ? 34.353 8.075 -10.872 1.00 88.19 188 LYS A CA 1
ATOM 1532 C C . LYS A 1 188 ? 34.758 6.607 -10.999 1.00 88.19 188 LYS A C 1
ATOM 1534 O O . LYS A 1 188 ? 35.735 6.180 -10.396 1.00 88.19 188 LYS A O 1
ATOM 1539 N N . THR A 1 189 ? 33.996 5.830 -11.758 1.00 85.75 189 THR A N 1
ATOM 1540 C CA . THR A 1 189 ? 34.186 4.379 -11.900 1.00 85.75 189 THR A CA 1
ATOM 1541 C C . THR A 1 189 ? 35.038 3.994 -13.111 1.00 85.75 189 THR A C 1
ATOM 1543 O O . THR A 1 189 ? 35.396 2.824 -13.250 1.00 85.75 189 THR A O 1
ATOM 1546 N N . GLY A 1 190 ? 35.379 4.955 -13.981 1.00 81.19 190 GLY A N 1
ATOM 1547 C CA . GLY A 1 190 ? 36.375 4.795 -15.046 1.00 81.19 190 GLY A CA 1
ATOM 1548 C C . GLY A 1 190 ? 36.076 3.678 -16.051 1.00 81.19 190 GLY A C 1
ATOM 1549 O O . GLY A 1 190 ? 37.001 3.118 -16.629 1.00 81.19 190 GLY A O 1
ATOM 1550 N N . GLY A 1 191 ? 34.805 3.301 -16.229 1.00 77.38 191 GLY A N 1
ATOM 1551 C CA . GLY A 1 191 ? 34.419 2.212 -17.134 1.00 77.38 191 GLY A CA 1
ATOM 1552 C C . GLY A 1 191 ? 34.638 0.793 -16.587 1.00 77.38 191 GLY A C 1
ATOM 1553 O O . GLY A 1 191 ? 34.499 -0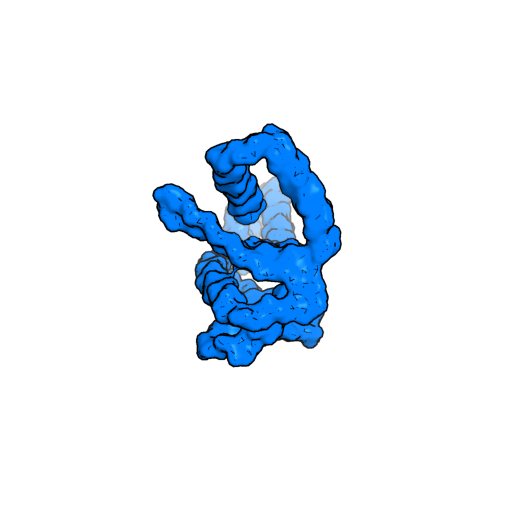.171 -17.340 1.00 77.38 191 GLY A O 1
ATOM 1554 N N . ASN A 1 192 ? 34.966 0.625 -15.299 1.00 88.69 192 ASN A N 1
ATOM 1555 C CA . ASN A 1 192 ? 35.090 -0.702 -14.698 1.00 88.69 192 ASN A CA 1
ATOM 1556 C C . ASN A 1 192 ? 33.711 -1.379 -14.601 1.00 88.69 192 ASN A C 1
ATOM 1558 O O . ASN A 1 192 ? 32.922 -1.114 -13.694 1.00 88.69 192 ASN A O 1
ATOM 1562 N N . LYS A 1 193 ? 33.455 -2.307 -15.529 1.00 85.50 193 LYS A N 1
ATOM 1563 C CA . LYS A 1 193 ? 32.182 -3.028 -15.649 1.00 85.50 193 LYS A CA 1
ATOM 1564 C C . LYS A 1 193 ? 31.776 -3.764 -14.369 1.00 85.50 193 LYS A C 1
ATOM 1566 O O . LYS A 1 193 ? 30.597 -3.779 -14.026 1.00 85.50 193 LYS A O 1
ATOM 1571 N N . GLN A 1 194 ? 32.728 -4.352 -13.648 1.00 86.12 194 GLN A N 1
ATOM 1572 C CA . GLN A 1 194 ? 32.432 -5.093 -12.421 1.00 86.12 194 GLN A CA 1
ATOM 1573 C C . GLN A 1 194 ? 32.064 -4.150 -11.271 1.00 86.12 194 GLN A C 1
ATOM 1575 O O . GLN A 1 194 ? 31.144 -4.432 -10.501 1.00 86.12 194 GLN A O 1
ATOM 1580 N N . LEU A 1 195 ? 32.716 -2.988 -11.202 1.00 87.38 195 LEU A N 1
ATOM 1581 C CA . LEU A 1 195 ? 32.344 -1.924 -10.274 1.00 87.38 195 LEU A CA 1
ATOM 1582 C C . LEU A 1 195 ? 30.953 -1.353 -10.596 1.00 87.38 195 LEU A C 1
ATOM 1584 O O . LEU A 1 195 ? 30.160 -1.156 -9.681 1.00 87.38 195 LEU A O 1
ATOM 1588 N N . HIS A 1 196 ? 30.613 -1.163 -11.877 1.00 86.94 196 HIS A N 1
ATOM 1589 C CA . HIS A 1 196 ? 29.266 -0.743 -12.299 1.00 86.94 196 HIS A CA 1
ATOM 1590 C C . HIS A 1 196 ? 28.193 -1.741 -11.875 1.00 86.94 196 HIS A C 1
ATOM 1592 O O . HIS A 1 196 ? 27.204 -1.351 -11.263 1.00 86.94 196 HIS A O 1
ATOM 1598 N N . GLN A 1 197 ? 28.400 -3.030 -12.153 1.00 85.94 197 GLN A N 1
ATOM 1599 C CA . GLN A 1 197 ? 27.460 -4.087 -11.768 1.00 85.94 197 GLN A CA 1
ATOM 1600 C C . GLN A 1 197 ? 27.270 -4.149 -10.247 1.00 85.94 197 GLN A C 1
ATOM 1602 O O . GLN A 1 197 ? 26.143 -4.278 -9.771 1.00 85.94 197 GLN A O 1
ATOM 1607 N N . THR A 1 198 ? 28.356 -3.987 -9.488 1.00 87.81 198 THR A N 1
ATOM 1608 C CA . THR A 1 198 ? 28.320 -3.990 -8.020 1.00 87.81 198 THR A CA 1
ATOM 1609 C C . THR A 1 198 ? 27.567 -2.776 -7.468 1.00 87.81 198 THR A C 1
ATOM 1611 O O . THR A 1 198 ? 26.790 -2.908 -6.525 1.00 87.81 198 THR A O 1
ATOM 1614 N N . LEU A 1 199 ? 27.744 -1.598 -8.074 1.00 89.19 199 LEU A N 1
ATOM 1615 C CA . LEU A 1 199 ? 27.010 -0.385 -7.708 1.00 89.19 199 LEU A CA 1
ATOM 1616 C C . LEU A 1 199 ? 25.522 -0.483 -8.039 1.00 89.19 199 LEU A C 1
ATOM 1618 O O . LEU A 1 199 ? 24.708 -0.113 -7.201 1.00 89.19 199 LEU A O 1
ATOM 1622 N N . ILE A 1 200 ? 25.160 -1.004 -9.216 1.00 88.62 200 ILE A N 1
ATOM 1623 C CA . ILE A 1 200 ? 23.756 -1.210 -9.598 1.00 88.62 200 ILE A CA 1
ATOM 1624 C C . ILE A 1 200 ? 23.077 -2.146 -8.595 1.00 88.62 200 ILE A C 1
ATOM 1626 O O . ILE A 1 200 ? 22.028 -1.797 -8.059 1.00 88.62 200 ILE A O 1
ATOM 1630 N N . ALA A 1 201 ? 23.696 -3.291 -8.289 1.00 86.12 201 ALA A N 1
ATOM 1631 C CA . ALA A 1 201 ? 23.161 -4.234 -7.311 1.00 86.12 201 ALA A CA 1
ATOM 1632 C C . ALA A 1 201 ? 23.050 -3.606 -5.909 1.00 86.12 201 ALA A C 1
ATOM 1634 O O . ALA A 1 201 ? 22.006 -3.707 -5.271 1.00 86.12 201 ALA A O 1
ATOM 1635 N N . GLY A 1 202 ? 24.086 -2.896 -5.447 1.00 87.31 202 GLY A N 1
ATOM 1636 C CA . GLY A 1 202 ? 24.095 -2.256 -4.130 1.00 87.31 202 GLY A CA 1
ATOM 1637 C C . GLY A 1 202 ? 23.098 -1.100 -3.985 1.00 87.31 202 GLY A C 1
ATOM 1638 O O . GLY A 1 202 ? 22.489 -0.950 -2.926 1.00 87.31 202 GLY A O 1
ATOM 1639 N N . LEU A 1 203 ? 22.906 -0.290 -5.031 1.00 87.62 203 LEU A N 1
ATOM 1640 C CA . LEU A 1 203 ? 21.904 0.782 -5.058 1.00 87.62 203 LEU A CA 1
ATOM 1641 C C . LEU A 1 203 ? 20.492 0.208 -5.098 1.00 87.62 203 LEU A C 1
ATOM 1643 O O . LEU A 1 203 ? 19.656 0.629 -4.300 1.00 87.62 203 LEU A O 1
ATOM 1647 N N . ALA A 1 204 ? 20.250 -0.779 -5.966 1.00 83.94 204 ALA A N 1
ATOM 1648 C CA . ALA A 1 204 ? 18.976 -1.480 -6.020 1.00 83.94 204 ALA A CA 1
ATOM 1649 C C . ALA A 1 204 ? 18.651 -2.093 -4.654 1.00 83.94 204 ALA A C 1
ATOM 1651 O O . ALA A 1 204 ? 17.575 -1.861 -4.125 1.00 83.94 204 ALA A O 1
ATOM 1652 N N . GLU A 1 205 ? 19.590 -2.782 -4.005 1.00 82.00 205 GLU A N 1
ATOM 1653 C CA . GLU A 1 205 ? 19.344 -3.329 -2.672 1.00 82.00 205 GLU A CA 1
ATOM 1654 C C . GLU A 1 205 ? 19.055 -2.265 -1.613 1.00 82.00 205 GLU A C 1
ATOM 1656 O O . GLU A 1 205 ? 18.177 -2.483 -0.786 1.00 82.00 205 GLU A O 1
ATOM 1661 N N . LYS A 1 206 ? 19.772 -1.137 -1.600 1.00 83.38 206 LYS A N 1
ATOM 1662 C CA . LYS A 1 206 ? 19.560 -0.090 -0.589 1.00 83.38 206 LYS A CA 1
ATOM 1663 C C . LYS A 1 206 ? 18.226 0.626 -0.758 1.00 83.38 206 LYS A C 1
ATOM 1665 O O . LYS A 1 206 ? 17.559 0.862 0.238 1.00 83.38 206 LYS A O 1
ATOM 1670 N N . ILE A 1 207 ? 17.857 0.951 -1.995 1.00 81.25 207 ILE A N 1
ATOM 1671 C CA . ILE A 1 207 ? 16.630 1.695 -2.310 1.00 81.25 207 ILE A CA 1
ATOM 1672 C C . ILE A 1 207 ? 15.404 0.782 -2.180 1.00 81.25 207 ILE A C 1
ATOM 1674 O O . ILE A 1 207 ? 14.379 1.193 -1.648 1.00 81.25 207 ILE A O 1
ATOM 1678 N N . LEU A 1 208 ? 15.522 -0.477 -2.611 1.00 69.06 208 LEU A N 1
ATOM 1679 C CA . LEU A 1 208 ? 14.424 -1.447 -2.593 1.00 69.06 208 LEU A CA 1
ATOM 1680 C C . LEU A 1 208 ? 14.259 -2.177 -1.247 1.00 69.06 208 LEU A C 1
ATOM 1682 O O . LEU A 1 208 ? 13.311 -2.938 -1.093 1.00 69.06 208 LEU A O 1
ATOM 1686 N N . LYS A 1 209 ? 15.184 -2.015 -0.286 1.00 62.47 209 LYS A N 1
ATOM 1687 C CA . LYS A 1 209 ? 15.021 -2.485 1.110 1.00 62.47 209 LYS A CA 1
ATOM 1688 C C . LYS A 1 209 ? 14.345 -1.448 2.013 1.00 62.47 209 LYS A C 1
ATOM 1690 O O . LYS A 1 209 ? 13.938 -1.805 3.111 1.00 62.47 209 LYS A O 1
ATOM 1695 N N . SER A 1 210 ? 14.288 -0.181 1.598 1.00 43.69 210 SER A N 1
ATOM 1696 C CA . SER A 1 210 ? 13.704 0.925 2.374 1.00 43.69 210 SER A CA 1
ATOM 1697 C C . SER A 1 210 ? 12.220 1.189 2.079 1.00 43.69 210 SER A C 1
ATOM 1699 O O . SER A 1 210 ? 11.712 2.229 2.492 1.00 43.69 210 SER A O 1
ATOM 1701 N N . VAL A 1 211 ? 11.548 0.277 1.370 1.00 41.44 211 VAL A N 1
ATOM 1702 C CA . VAL A 1 211 ? 10.104 0.301 1.077 1.00 41.44 211 VAL A CA 1
ATOM 1703 C C . VAL A 1 211 ? 9.449 -0.919 1.706 1.00 41.44 211 VAL A C 1
ATOM 1705 O O . VAL A 1 211 ? 10.070 -2.003 1.617 1.00 41.44 211 VAL A O 1
#